Protein AF-A0A1J3ITL0-F1 (afdb_monomer_lite)

Structure (mmCIF, N/CA/C/O backbone):
data_AF-A0A1J3ITL0-F1
#
_entry.id   AF-A0A1J3ITL0-F1
#
loop_
_atom_site.group_PDB
_atom_site.id
_atom_site.type_symbol
_atom_site.label_atom_id
_atom_site.label_alt_id
_atom_site.label_comp_id
_atom_site.label_asym_id
_atom_site.label_entity_id
_atom_site.label_seq_id
_atom_site.pdbx_PDB_ins_code
_atom_site.Cartn_x
_atom_site.Cartn_y
_atom_site.Cartn_z
_atom_site.occupancy
_atom_site.B_iso_or_equiv
_atom_site.auth_seq_id
_atom_site.auth_comp_id
_atom_site.auth_asym_id
_atom_site.auth_atom_id
_atom_site.pdbx_PDB_model_num
ATOM 1 N N . MET A 1 1 ? 31.628 26.327 -55.541 1.00 53.44 1 MET A N 1
ATOM 2 C CA . MET A 1 1 ? 32.168 25.679 -54.324 1.00 53.44 1 MET A CA 1
ATOM 3 C C . MET A 1 1 ? 31.027 24.980 -53.583 1.00 53.44 1 MET A C 1
ATOM 5 O O . MET A 1 1 ? 30.639 25.431 -52.519 1.00 53.44 1 MET A O 1
ATOM 9 N N . ALA A 1 2 ? 30.442 23.935 -54.176 1.00 55.72 2 ALA A N 1
ATOM 10 C CA . ALA A 1 2 ? 29.274 23.227 -53.629 1.00 55.72 2 ALA A CA 1
ATOM 11 C C . ALA A 1 2 ? 29.274 21.731 -54.025 1.00 55.72 2 ALA A C 1
ATOM 13 O O . ALA A 1 2 ? 28.226 21.159 -54.280 1.00 55.72 2 ALA A O 1
ATOM 14 N N . GLU A 1 3 ? 30.455 21.111 -54.139 1.00 54.78 3 GLU A N 1
ATOM 15 C CA . GLU A 1 3 ? 30.600 19.726 -54.638 1.00 54.78 3 GLU A CA 1
ATOM 16 C C . GLU A 1 3 ? 31.268 18.762 -53.642 1.00 54.78 3 GLU A C 1
ATOM 18 O O . GLU A 1 3 ? 31.598 17.642 -54.012 1.00 54.78 3 GLU A O 1
ATOM 23 N N . ASN A 1 4 ? 31.471 19.149 -52.376 1.00 55.97 4 ASN A N 1
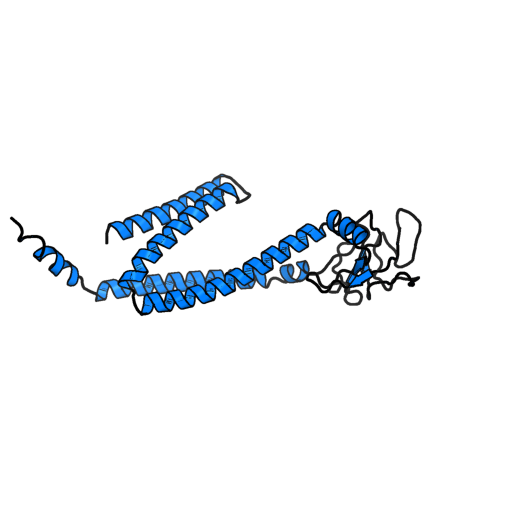ATOM 24 C CA . ASN A 1 4 ? 32.277 18.333 -51.452 1.00 55.97 4 ASN A CA 1
ATOM 25 C C . ASN A 1 4 ? 31.532 17.753 -50.237 1.00 55.97 4 ASN A C 1
ATOM 27 O O . ASN A 1 4 ? 32.160 17.101 -49.408 1.00 55.97 4 ASN A O 1
ATOM 31 N N . GLU A 1 5 ? 30.213 17.938 -50.125 1.00 56.34 5 GLU A N 1
ATOM 32 C CA . GLU A 1 5 ? 29.424 17.349 -49.024 1.00 56.34 5 GLU A CA 1
ATOM 33 C C . GLU A 1 5 ? 28.826 15.973 -49.385 1.00 56.34 5 GLU A C 1
ATOM 35 O O . GLU A 1 5 ? 28.766 15.082 -48.536 1.00 56.34 5 GLU A O 1
ATOM 40 N N . ASP A 1 6 ? 28.515 15.725 -50.663 1.00 57.31 6 ASP A N 1
ATOM 41 C CA . ASP A 1 6 ? 27.920 14.454 -51.119 1.00 57.31 6 ASP A CA 1
ATOM 42 C C . ASP A 1 6 ? 28.870 13.244 -51.025 1.00 57.31 6 ASP A C 1
ATOM 44 O O . ASP A 1 6 ? 28.431 12.092 -50.938 1.00 57.31 6 ASP A O 1
ATOM 48 N N . GLY A 1 7 ? 30.185 13.481 -51.012 1.00 54.06 7 GLY A N 1
ATOM 49 C CA . GLY A 1 7 ? 31.191 12.426 -50.866 1.00 54.06 7 GLY A CA 1
ATOM 50 C C . GLY A 1 7 ? 31.315 11.888 -49.437 1.00 54.06 7 GLY A C 1
ATOM 51 O O . GLY A 1 7 ? 31.653 10.717 -49.246 1.00 54.06 7 GLY A O 1
ATOM 52 N N . MET A 1 8 ? 31.012 12.710 -48.426 1.00 52.00 8 MET A N 1
ATOM 53 C CA . MET A 1 8 ? 31.165 12.322 -47.019 1.00 52.00 8 MET A CA 1
ATOM 54 C C . MET A 1 8 ? 29.979 11.481 -46.528 1.00 52.00 8 MET A C 1
ATOM 56 O O . MET A 1 8 ? 30.172 10.537 -45.763 1.00 52.00 8 MET A O 1
ATOM 60 N N . ILE A 1 9 ? 28.773 11.737 -47.049 1.00 57.81 9 ILE A N 1
ATOM 61 C CA . ILE A 1 9 ? 27.560 10.976 -46.705 1.00 57.81 9 ILE A CA 1
ATOM 62 C C . ILE A 1 9 ? 27.629 9.535 -47.247 1.00 57.81 9 ILE A C 1
ATOM 64 O O . ILE A 1 9 ? 27.187 8.602 -46.577 1.00 57.81 9 ILE A O 1
ATOM 68 N N . ARG A 1 10 ? 28.258 9.297 -48.410 1.00 54.28 10 ARG A N 1
ATOM 69 C CA . ARG A 1 10 ? 28.366 7.935 -48.981 1.00 54.28 10 ARG A CA 1
ATOM 70 C C . ARG A 1 10 ? 29.289 6.990 -48.209 1.00 54.28 10 ARG A C 1
ATOM 72 O O . ARG A 1 10 ? 29.080 5.784 -48.283 1.00 54.28 10 ARG A O 1
ATOM 79 N N . ASN A 1 11 ? 30.263 7.500 -47.453 1.00 50.56 11 ASN A N 1
ATOM 80 C CA . ASN A 1 11 ? 31.216 6.661 -46.709 1.00 50.56 11 ASN A CA 1
ATOM 81 C C . ASN A 1 11 ? 30.755 6.284 -45.290 1.00 50.56 11 ASN A C 1
ATOM 83 O O . ASN A 1 11 ? 31.328 5.380 -44.683 1.00 50.56 11 ASN A O 1
ATOM 87 N N . LEU A 1 12 ? 29.703 6.916 -44.756 1.00 55.03 12 LEU A N 1
ATOM 88 C CA . LEU A 1 12 ? 29.102 6.511 -43.476 1.00 55.03 12 LEU A CA 1
ATOM 89 C C . LEU A 1 12 ? 28.243 5.240 -43.593 1.00 55.03 12 LEU A C 1
ATOM 91 O O . LEU A 1 12 ? 28.049 4.543 -42.597 1.00 55.03 12 LEU A O 1
ATOM 95 N N . ASN A 1 13 ? 27.811 4.889 -44.808 1.00 54.56 13 ASN A N 1
ATOM 96 C CA . ASN A 1 13 ? 26.982 3.709 -45.083 1.00 54.56 13 ASN A CA 1
ATOM 97 C C . ASN A 1 13 ? 27.776 2.397 -45.215 1.00 54.56 13 ASN A C 1
ATOM 99 O O . ASN A 1 13 ? 27.176 1.337 -45.352 1.00 54.56 13 ASN A O 1
ATOM 103 N N . THR A 1 14 ? 29.112 2.436 -45.176 1.00 55.53 14 THR A N 1
ATOM 104 C CA . THR A 1 14 ? 29.972 1.242 -45.299 1.00 55.53 14 THR A CA 1
ATOM 105 C C . THR A 1 14 ? 30.717 0.904 -44.010 1.00 55.53 14 THR A C 1
ATOM 107 O O . THR A 1 14 ? 31.694 0.154 -44.028 1.00 55.53 14 THR A O 1
ATOM 110 N N . LEU A 1 15 ? 30.284 1.446 -42.868 1.00 57.12 15 LEU A N 1
ATOM 111 C CA . LEU A 1 15 ? 30.707 0.907 -41.577 1.00 57.12 15 LEU A CA 1
ATOM 112 C C . LEU A 1 15 ? 30.156 -0.524 -41.461 1.00 57.12 15 LEU A C 1
ATOM 114 O O . LEU A 1 15 ? 28.955 -0.712 -41.640 1.00 57.12 15 LEU A O 1
ATOM 118 N N . PRO A 1 16 ? 30.996 -1.538 -41.182 1.00 60.00 16 PRO A N 1
ATOM 119 C CA . PRO A 1 16 ? 30.583 -2.936 -41.236 1.00 60.00 16 PRO A CA 1
ATOM 120 C C . PRO A 1 16 ? 29.479 -3.203 -40.206 1.00 60.00 16 PRO A C 1
ATOM 122 O O . PRO A 1 16 ? 29.746 -3.256 -38.999 1.00 60.00 16 PRO A O 1
ATOM 125 N N . GLU A 1 17 ? 28.244 -3.370 -40.690 1.00 63.22 17 GLU A N 1
ATOM 126 C CA . GLU A 1 17 ? 27.035 -3.638 -39.894 1.00 63.22 17 GLU A CA 1
ATOM 127 C C . GLU A 1 17 ? 27.229 -4.820 -38.930 1.00 63.22 17 GLU A C 1
ATOM 129 O O . GLU A 1 17 ? 26.730 -4.813 -37.801 1.00 63.22 17 GLU A O 1
ATOM 134 N N . ASP A 1 18 ? 28.059 -5.787 -39.323 1.00 63.00 18 ASP A N 1
ATOM 135 C CA . ASP A 1 18 ? 28.368 -6.988 -38.549 1.00 63.00 18 ASP A CA 1
ATOM 136 C C . ASP A 1 18 ? 28.981 -6.703 -37.170 1.00 63.00 18 ASP A C 1
ATOM 138 O O . ASP A 1 18 ? 28.729 -7.444 -36.216 1.00 63.00 18 ASP A O 1
ATOM 142 N N . LYS A 1 19 ? 29.763 -5.623 -37.014 1.00 58.00 19 LYS A N 1
ATOM 143 C CA . LYS A 1 19 ? 30.365 -5.286 -35.709 1.00 58.00 19 LYS A CA 1
ATOM 144 C C . LYS A 1 19 ? 29.379 -4.605 -34.758 1.00 58.00 19 LYS A C 1
ATOM 146 O O . LYS A 1 19 ? 29.517 -4.782 -33.550 1.00 58.00 19 LYS A O 1
ATOM 151 N N . ARG A 1 20 ? 28.379 -3.874 -35.269 1.00 59.94 20 ARG A N 1
ATOM 152 C CA . ARG A 1 20 ? 27.346 -3.220 -34.438 1.00 59.94 20 ARG A CA 1
ATOM 153 C C . ARG A 1 20 ? 26.395 -4.248 -33.822 1.00 59.94 20 ARG A C 1
ATOM 155 O O . ARG A 1 20 ? 26.172 -4.240 -32.614 1.00 59.94 20 ARG A O 1
ATOM 162 N N . ARG A 1 21 ? 25.980 -5.237 -34.620 1.00 61.31 21 ARG A N 1
ATOM 163 C CA . ARG A 1 21 ? 25.023 -6.288 -34.230 1.00 61.31 21 ARG A CA 1
ATOM 164 C C . ARG A 1 21 ? 25.429 -7.084 -32.981 1.00 61.31 21 ARG A C 1
ATOM 166 O O . ARG A 1 21 ? 24.573 -7.552 -32.233 1.00 61.31 21 ARG A O 1
ATOM 173 N N . ARG A 1 22 ? 26.737 -7.252 -32.744 1.00 64.12 22 ARG A N 1
ATOM 174 C CA . ARG A 1 22 ? 27.265 -8.037 -31.616 1.00 64.12 22 ARG A CA 1
ATOM 175 C C . ARG A 1 22 ? 27.175 -7.292 -30.282 1.00 64.12 22 ARG A C 1
ATOM 177 O O . ARG A 1 22 ? 26.797 -7.898 -29.282 1.00 64.12 22 ARG A O 1
ATOM 184 N N . THR A 1 23 ? 27.489 -5.997 -30.273 1.00 67.75 23 THR A N 1
ATOM 185 C CA . THR A 1 23 ? 27.405 -5.154 -29.070 1.00 67.75 23 THR A CA 1
ATOM 186 C C . THR A 1 23 ? 25.952 -4.956 -28.654 1.00 67.75 23 THR A C 1
ATOM 188 O O . THR A 1 23 ? 25.634 -5.100 -27.476 1.00 67.75 23 THR A O 1
ATOM 191 N N . ASP A 1 24 ? 25.057 -4.749 -29.623 1.00 66.56 24 ASP A N 1
ATOM 192 C CA . ASP A 1 24 ? 23.624 -4.577 -29.368 1.00 66.56 24 ASP A CA 1
ATOM 193 C C . ASP A 1 24 ? 23.004 -5.824 -28.726 1.00 66.56 24 ASP A C 1
ATOM 195 O O . ASP A 1 24 ? 22.215 -5.715 -27.787 1.00 66.56 24 ASP A O 1
ATOM 199 N N . CYS A 1 25 ? 23.413 -7.020 -29.165 1.00 70.25 25 CYS A N 1
ATOM 200 C CA . CYS A 1 25 ? 22.950 -8.284 -28.593 1.00 70.25 25 CYS A CA 1
ATOM 201 C C . CYS A 1 25 ? 23.376 -8.435 -27.123 1.00 70.25 25 CYS A C 1
ATOM 203 O O . CYS A 1 25 ? 22.535 -8.695 -26.263 1.00 70.25 25 CYS A O 1
ATOM 205 N N . CYS A 1 26 ? 24.655 -8.194 -26.807 1.00 68.06 26 CYS A N 1
ATOM 206 C CA . CYS A 1 26 ? 25.148 -8.247 -25.428 1.00 68.06 26 CYS A CA 1
ATOM 207 C C . CYS A 1 26 ? 24.447 -7.217 -24.532 1.00 68.06 26 CYS A C 1
ATOM 209 O O . CYS A 1 26 ? 23.965 -7.575 -23.458 1.00 68.06 26 CYS A O 1
ATOM 211 N N . CYS A 1 27 ? 24.343 -5.959 -24.972 1.00 71.44 27 CYS A N 1
ATOM 212 C CA . CYS A 1 27 ? 23.663 -4.902 -24.219 1.00 71.44 27 CYS A CA 1
ATOM 213 C C . CYS A 1 27 ? 22.187 -5.233 -23.975 1.00 71.44 27 CYS A C 1
ATOM 215 O O . CYS A 1 27 ? 21.691 -5.043 -22.865 1.00 71.44 27 CYS A O 1
ATOM 217 N N . THR A 1 28 ? 21.501 -5.784 -24.979 1.00 72.94 28 THR A N 1
ATOM 218 C CA . THR A 1 28 ? 20.109 -6.229 -24.843 1.00 72.94 28 THR A CA 1
ATOM 219 C C . THR A 1 28 ? 19.996 -7.345 -23.811 1.00 72.94 28 THR A C 1
ATOM 221 O O . THR A 1 28 ? 19.176 -7.238 -22.907 1.00 72.94 28 THR A O 1
ATOM 224 N N . ILE A 1 29 ? 20.856 -8.367 -23.873 1.00 74.69 29 ILE A N 1
ATOM 225 C CA . ILE A 1 29 ? 20.853 -9.480 -22.910 1.00 74.69 29 ILE A CA 1
ATOM 226 C C . ILE A 1 29 ? 21.082 -8.977 -21.480 1.00 74.69 29 ILE A C 1
ATOM 228 O O . ILE A 1 29 ? 20.322 -9.345 -20.586 1.00 74.69 29 ILE A O 1
ATOM 232 N N . PHE A 1 30 ? 22.085 -8.122 -21.252 1.00 73.94 30 PHE A N 1
ATOM 233 C CA . PHE A 1 30 ? 22.357 -7.565 -19.922 1.00 73.94 30 PHE A CA 1
ATOM 234 C C . PHE A 1 30 ? 21.191 -6.723 -19.400 1.00 73.94 30 PHE A C 1
ATOM 236 O O . PHE A 1 30 ? 20.798 -6.878 -18.244 1.00 73.94 30 PHE A O 1
ATOM 243 N N . ASN A 1 31 ? 20.606 -5.873 -20.246 1.00 75.44 31 ASN A N 1
ATOM 244 C CA . ASN A 1 31 ? 19.459 -5.057 -19.864 1.00 75.44 31 ASN A CA 1
ATOM 245 C C . ASN A 1 31 ? 18.229 -5.923 -19.548 1.00 75.44 31 ASN A C 1
ATOM 247 O O . ASN A 1 31 ? 17.595 -5.747 -18.512 1.00 75.44 31 ASN A O 1
ATOM 251 N N . THR A 1 32 ? 17.920 -6.912 -20.391 1.00 72.94 32 THR A N 1
ATOM 252 C CA . THR A 1 32 ? 16.822 -7.855 -20.144 1.00 72.94 32 THR A CA 1
ATOM 253 C C . THR A 1 32 ? 17.046 -8.638 -18.854 1.00 72.94 32 THR A C 1
ATOM 255 O O . THR A 1 32 ? 16.126 -8.742 -18.048 1.00 72.94 32 THR A O 1
ATOM 258 N N . ALA A 1 33 ? 18.260 -9.137 -18.607 1.00 74.12 33 ALA A N 1
ATOM 259 C CA . ALA A 1 33 ? 18.590 -9.839 -17.370 1.00 74.12 33 ALA A CA 1
ATOM 260 C C . ALA A 1 33 ? 18.419 -8.940 -16.134 1.00 74.12 33 ALA A C 1
ATOM 262 O O . ALA A 1 33 ? 17.856 -9.381 -15.134 1.00 74.12 33 ALA A O 1
ATOM 263 N N . PHE A 1 34 ? 18.844 -7.676 -16.212 1.00 75.81 34 PHE A N 1
ATOM 264 C CA . PHE A 1 34 ? 18.666 -6.700 -15.137 1.00 75.81 34 PHE A CA 1
ATOM 265 C C . PHE A 1 34 ? 17.185 -6.420 -14.849 1.00 75.81 34 PHE A C 1
ATOM 267 O O . PHE A 1 34 ? 16.767 -6.459 -13.693 1.00 75.81 34 PHE A O 1
ATOM 274 N N . VAL A 1 35 ? 16.369 -6.211 -15.886 1.00 78.19 35 VAL A N 1
ATOM 275 C CA . VAL A 1 35 ? 14.919 -5.996 -15.740 1.00 78.19 35 VAL A CA 1
ATOM 276 C C . VAL A 1 35 ? 14.232 -7.226 -15.144 1.00 78.19 35 VAL A C 1
ATOM 278 O O . VAL A 1 35 ? 13.428 -7.086 -14.224 1.00 78.19 35 VAL A O 1
ATOM 281 N N . VAL A 1 36 ? 14.570 -8.433 -15.612 1.00 76.12 36 VAL A N 1
ATOM 282 C CA . VAL A 1 36 ? 14.035 -9.687 -15.056 1.00 76.12 36 VAL A CA 1
ATOM 283 C C . VAL A 1 36 ? 14.433 -9.842 -13.590 1.00 76.12 36 VAL A C 1
ATOM 285 O O . VAL A 1 36 ? 13.587 -10.184 -12.769 1.00 76.12 36 VAL A O 1
ATOM 288 N N . LEU A 1 37 ? 15.684 -9.544 -13.232 1.00 76.00 37 LEU A N 1
ATOM 289 C CA . LEU A 1 37 ? 16.145 -9.592 -11.845 1.00 76.00 37 LEU A CA 1
ATOM 290 C C . LEU A 1 37 ? 15.368 -8.612 -10.957 1.00 76.00 37 LEU A C 1
ATOM 292 O O . LEU A 1 37 ? 14.887 -9.011 -9.899 1.00 76.00 37 LEU A O 1
ATOM 296 N N . LEU A 1 38 ? 15.202 -7.356 -11.386 1.00 78.44 38 LEU A N 1
ATOM 297 C CA . LEU A 1 38 ? 14.405 -6.366 -10.652 1.00 78.44 38 LEU A CA 1
ATOM 298 C C . LEU A 1 38 ? 12.951 -6.812 -10.490 1.00 78.44 38 LEU A C 1
ATOM 300 O O . LEU A 1 38 ? 12.375 -6.644 -9.418 1.00 78.44 38 LEU A O 1
ATOM 304 N N . PHE A 1 39 ? 12.370 -7.415 -11.526 1.00 78.81 39 PHE A N 1
ATOM 305 C CA . PHE A 1 39 ? 11.020 -7.958 -11.465 1.00 78.81 39 PHE A CA 1
ATOM 306 C C . PHE A 1 39 ? 10.913 -9.122 -10.472 1.00 78.81 39 PHE A C 1
ATOM 308 O O . PHE A 1 39 ? 9.983 -9.156 -9.673 1.00 78.81 39 PHE A O 1
ATOM 315 N N . VAL A 1 40 ? 11.885 -10.039 -10.447 1.00 78.75 40 VAL A N 1
ATOM 316 C CA . VAL A 1 40 ? 11.935 -11.129 -9.457 1.00 78.75 40 VAL A CA 1
ATOM 317 C C . VAL A 1 40 ? 12.097 -10.582 -8.038 1.00 78.75 40 VAL A C 1
ATOM 319 O O . VAL A 1 40 ? 11.396 -11.039 -7.139 1.00 78.75 40 VAL A O 1
ATOM 322 N N . ILE A 1 41 ? 12.961 -9.583 -7.825 1.00 77.00 41 ILE A N 1
ATOM 323 C CA . ILE A 1 41 ? 13.114 -8.911 -6.523 1.00 77.00 41 ILE A CA 1
ATOM 324 C C . ILE A 1 41 ? 11.794 -8.261 -6.105 1.00 77.00 41 ILE A C 1
ATOM 326 O O . ILE A 1 41 ? 11.380 -8.409 -4.955 1.00 77.00 41 ILE A O 1
ATOM 330 N N . LEU A 1 42 ? 11.111 -7.581 -7.028 1.00 78.75 42 LEU A N 1
ATOM 331 C CA . LEU A 1 42 ? 9.806 -6.977 -6.782 1.00 78.75 42 LEU A CA 1
ATOM 332 C C . LEU A 1 42 ? 8.779 -8.042 -6.387 1.00 78.75 42 LEU A C 1
ATOM 334 O O . LEU A 1 42 ? 8.138 -7.896 -5.353 1.00 78.75 42 LEU A O 1
ATOM 338 N N . LEU A 1 43 ? 8.661 -9.132 -7.152 1.00 77.00 43 LEU A N 1
ATOM 339 C CA . LEU A 1 43 ? 7.757 -10.238 -6.832 1.00 77.00 43 LEU A CA 1
ATOM 340 C C . LEU A 1 43 ? 8.081 -10.860 -5.476 1.00 77.00 43 LEU A C 1
ATOM 342 O O . LEU A 1 43 ? 7.169 -11.100 -4.697 1.00 77.00 43 LEU A O 1
ATOM 346 N N . PHE A 1 44 ? 9.356 -11.092 -5.167 1.00 77.88 44 PHE A N 1
ATOM 347 C CA . PHE A 1 44 ? 9.764 -11.659 -3.884 1.00 77.88 44 PHE A CA 1
ATOM 348 C C . PHE A 1 44 ? 9.430 -10.718 -2.724 1.00 77.88 44 PHE A C 1
ATOM 350 O O . PHE A 1 44 ? 8.894 -11.158 -1.714 1.00 77.88 44 PHE A O 1
ATOM 357 N N . THR A 1 45 ? 9.682 -9.417 -2.891 1.00 74.62 45 THR A N 1
ATOM 358 C CA . THR A 1 45 ? 9.380 -8.392 -1.880 1.00 74.62 45 THR A CA 1
ATOM 359 C C . THR A 1 45 ? 7.872 -8.263 -1.660 1.00 74.62 45 THR A C 1
ATOM 361 O O . THR A 1 45 ? 7.416 -8.196 -0.518 1.00 74.62 45 THR A O 1
ATOM 364 N N . LEU A 1 46 ? 7.089 -8.286 -2.743 1.00 72.75 46 LEU A N 1
ATOM 365 C CA . LEU A 1 46 ? 5.627 -8.213 -2.697 1.00 72.75 46 LEU A CA 1
ATOM 366 C C . LEU A 1 46 ? 4.978 -9.505 -2.185 1.00 72.75 46 LEU A C 1
ATOM 368 O O . LEU A 1 46 ? 3.922 -9.440 -1.568 1.00 72.75 46 LEU A O 1
ATOM 372 N N . ASN A 1 47 ? 5.601 -10.661 -2.410 1.00 73.19 47 ASN A N 1
ATOM 373 C CA . ASN A 1 47 ? 5.115 -11.965 -1.956 1.00 73.19 47 ASN A CA 1
ATOM 374 C C . ASN A 1 47 ? 5.618 -12.338 -0.551 1.00 73.19 47 ASN A C 1
ATOM 376 O O . ASN A 1 47 ? 5.552 -13.497 -0.149 1.00 73.19 47 ASN A O 1
ATOM 380 N N . THR A 1 48 ? 6.160 -11.384 0.208 1.00 77.88 48 THR A N 1
ATOM 381 C CA . THR A 1 48 ? 6.448 -11.636 1.620 1.00 77.88 48 THR A CA 1
ATOM 382 C C . THR A 1 48 ? 5.137 -11.708 2.400 1.00 77.88 48 THR A C 1
ATOM 384 O O . THR A 1 48 ? 4.270 -10.846 2.247 1.00 77.88 48 THR A O 1
ATOM 387 N N . ASP A 1 49 ? 5.004 -12.701 3.289 1.00 76.81 49 ASP A N 1
ATOM 388 C CA . ASP A 1 49 ? 3.853 -12.844 4.199 1.00 76.81 49 ASP A CA 1
ATOM 389 C C . ASP A 1 49 ? 3.510 -11.532 4.914 1.00 76.81 49 ASP A C 1
ATOM 391 O O . ASP A 1 49 ? 2.347 -11.252 5.201 1.00 76.81 49 ASP A O 1
ATOM 395 N N . THR A 1 50 ? 4.521 -10.702 5.169 1.00 80.19 50 THR A N 1
ATOM 396 C CA . THR A 1 50 ? 4.397 -9.366 5.746 1.00 80.19 50 THR A CA 1
ATOM 397 C C . THR A 1 50 ? 3.381 -8.499 5.004 1.00 80.19 50 THR A C 1
ATOM 399 O O . THR A 1 50 ? 2.575 -7.842 5.659 1.00 80.19 50 THR A O 1
ATOM 402 N N . LEU A 1 51 ? 3.359 -8.520 3.665 1.00 77.06 51 LEU A N 1
ATOM 403 C CA . LEU A 1 51 ? 2.432 -7.695 2.887 1.00 77.06 51 LEU A CA 1
ATOM 404 C C . LEU A 1 51 ? 0.986 -8.168 3.060 1.00 77.06 51 LEU A C 1
ATOM 406 O O . LEU A 1 51 ? 0.092 -7.348 3.259 1.00 77.06 51 LEU A O 1
ATOM 410 N N . SER A 1 52 ? 0.768 -9.487 3.069 1.00 79.00 52 SER A N 1
ATOM 411 C CA . SER A 1 52 ? -0.558 -10.056 3.335 1.00 79.00 52 SER A CA 1
ATOM 412 C C . SER A 1 52 ? -1.033 -9.755 4.761 1.00 79.00 52 SER A C 1
ATOM 414 O O . SER A 1 52 ? -2.203 -9.481 4.982 1.00 79.00 52 SER A O 1
ATOM 416 N N . LYS A 1 53 ? -0.127 -9.717 5.745 1.00 86.38 53 LYS A N 1
ATOM 417 C CA . LYS A 1 53 ? -0.470 -9.392 7.138 1.00 86.38 53 LYS A CA 1
ATOM 418 C C . LYS A 1 53 ? -0.884 -7.932 7.318 1.00 86.38 53 LYS A C 1
ATOM 420 O O . LYS A 1 53 ? -1.721 -7.654 8.168 1.00 86.38 53 LYS A O 1
ATOM 425 N N . ILE A 1 54 ? -0.366 -7.010 6.500 1.00 84.19 54 ILE A N 1
ATOM 426 C CA . ILE A 1 54 ? -0.732 -5.582 6.549 1.00 84.19 54 ILE A CA 1
ATOM 427 C C . ILE A 1 54 ? -2.209 -5.355 6.180 1.00 84.19 54 ILE A C 1
ATOM 429 O O . ILE A 1 54 ? -2.811 -4.385 6.652 1.00 84.19 54 ILE A O 1
ATOM 433 N N . THR A 1 55 ? -2.813 -6.246 5.383 1.00 85.50 55 THR A N 1
ATOM 434 C CA . THR A 1 55 ? -4.224 -6.116 4.983 1.00 85.50 55 THR A CA 1
ATOM 435 C C . THR A 1 55 ? -5.199 -6.511 6.085 1.00 85.50 55 THR A C 1
ATOM 437 O O . THR A 1 55 ? -6.364 -6.128 6.018 1.00 85.50 55 THR A O 1
ATOM 440 N N . TYR A 1 56 ? -4.750 -7.243 7.108 1.00 91.06 56 TYR 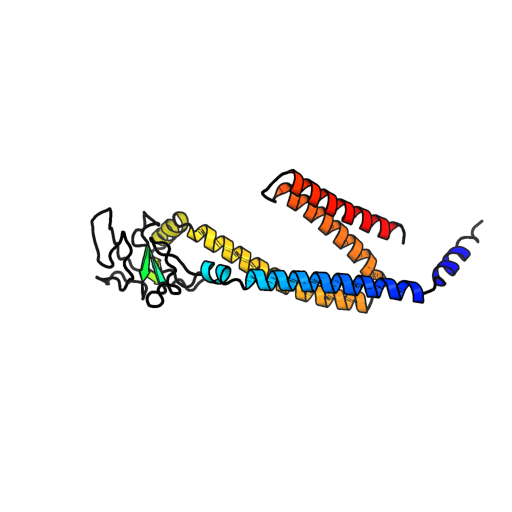A N 1
ATOM 441 C CA . TYR A 1 56 ? -5.605 -7.602 8.234 1.00 91.06 56 TYR A CA 1
ATOM 442 C C . TYR A 1 56 ? -5.647 -6.468 9.269 1.00 91.06 56 TYR A C 1
ATOM 444 O O . TYR A 1 56 ? -4.641 -5.795 9.528 1.00 91.06 56 TYR A O 1
ATOM 452 N N . PRO A 1 57 ? -6.818 -6.206 9.868 1.00 93.06 57 PRO A N 1
ATOM 453 C CA . PRO A 1 57 ? -6.911 -5.285 10.983 1.00 93.06 57 PRO A CA 1
ATOM 454 C C . PRO A 1 57 ? -6.420 -5.953 12.276 1.00 93.06 57 PRO A C 1
ATOM 456 O O . PRO A 1 57 ? -6.532 -7.167 12.451 1.00 93.06 57 PRO A O 1
ATOM 459 N N . ASN A 1 58 ? -5.902 -5.143 13.200 1.00 94.56 58 ASN A N 1
ATOM 460 C CA . ASN A 1 58 ? -5.350 -5.626 14.463 1.00 94.56 58 ASN A CA 1
ATOM 461 C C . ASN A 1 58 ? -6.264 -5.203 15.610 1.00 94.56 58 ASN A C 1
ATOM 463 O O . ASN A 1 58 ? -6.789 -4.088 15.582 1.00 94.56 58 ASN A O 1
ATOM 467 N N . ASP A 1 59 ? -6.413 -6.041 16.632 1.00 96.31 59 ASP A N 1
ATOM 468 C CA . ASP A 1 59 ? -7.127 -5.677 17.856 1.00 96.31 59 ASP A CA 1
ATOM 469 C C . ASP A 1 59 ? -6.298 -4.747 18.775 1.00 96.31 59 ASP A C 1
ATOM 471 O O . ASP A 1 59 ? -5.249 -4.213 18.385 1.00 96.31 59 ASP A O 1
ATOM 475 N N . GLY A 1 60 ? -6.799 -4.472 19.983 1.00 95.19 60 GLY A N 1
ATOM 476 C CA . GLY A 1 60 ? -6.102 -3.651 20.982 1.00 95.19 60 GLY A CA 1
ATOM 477 C C . GLY A 1 60 ? -4.813 -4.279 21.534 1.00 95.19 60 GLY A C 1
ATOM 478 O O . GLY A 1 60 ? -3.956 -3.553 22.025 1.00 95.19 60 GLY A O 1
ATOM 479 N N . ASP A 1 61 ? -4.642 -5.600 21.409 1.00 96.69 61 ASP A N 1
ATOM 480 C CA . ASP A 1 61 ? -3.423 -6.325 21.801 1.00 96.69 61 ASP A CA 1
ATOM 481 C C . ASP A 1 61 ? -2.446 -6.515 20.624 1.00 96.69 61 ASP A C 1
ATOM 483 O O . ASP A 1 61 ? -1.365 -7.080 20.799 1.00 96.69 61 ASP A O 1
ATOM 487 N N . GLY A 1 62 ? -2.810 -6.046 19.427 1.00 95.12 62 GLY A N 1
ATOM 488 C CA . GLY A 1 62 ? -2.003 -6.157 18.214 1.00 95.12 62 GLY A CA 1
ATOM 489 C C . GLY A 1 62 ? -2.197 -7.457 17.430 1.00 95.12 62 GLY A C 1
ATOM 490 O O . GLY A 1 62 ? -1.506 -7.636 16.428 1.00 95.12 62 GLY A O 1
ATOM 491 N N . ARG A 1 63 ? -3.137 -8.326 17.825 1.00 96.81 63 ARG A N 1
ATOM 492 C CA . ARG A 1 63 ? -3.422 -9.592 17.130 1.00 96.81 63 ARG A CA 1
ATOM 493 C C . ARG A 1 63 ? -4.197 -9.349 15.845 1.00 96.81 63 ARG A C 1
ATOM 495 O O . ARG A 1 63 ? -5.099 -8.512 15.823 1.00 96.81 63 ARG A O 1
ATOM 502 N N . LEU A 1 64 ? -3.893 -10.107 14.796 1.00 95.50 64 LEU A N 1
ATOM 503 C CA . LEU A 1 64 ? -4.528 -9.961 13.479 1.00 95.50 64 LEU A CA 1
ATOM 504 C C . LEU A 1 64 ? -5.890 -10.674 13.438 1.00 95.50 64 LEU A C 1
ATOM 506 O O . LEU A 1 64 ? -5.955 -11.908 13.508 1.00 95.50 64 LEU A O 1
ATOM 510 N N . CYS A 1 65 ? -6.980 -9.917 13.288 1.00 96.44 65 CYS A N 1
ATOM 511 C CA . CYS A 1 65 ? -8.329 -10.477 13.168 1.00 96.44 65 CYS A CA 1
ATOM 512 C C . CYS A 1 65 ? -8.448 -11.291 11.874 1.00 96.44 65 CYS A C 1
ATOM 514 O O . CYS A 1 65 ? -8.077 -10.810 10.810 1.00 96.44 65 CYS A O 1
ATOM 516 N N . GLY A 1 66 ? -8.934 -12.532 11.958 1.00 95.12 66 GLY A N 1
ATOM 517 C CA . GLY A 1 66 ? -9.090 -13.425 10.800 1.00 95.12 66 GLY A CA 1
ATOM 518 C C . GLY A 1 66 ? -7.825 -14.157 10.348 1.00 95.12 66 GLY A C 1
ATOM 519 O O . GLY A 1 66 ? -7.953 -15.145 9.633 1.00 95.12 66 GLY A O 1
ATOM 520 N N . TYR A 1 67 ? -6.638 -13.735 10.799 1.00 94.88 67 TYR A N 1
ATOM 521 C CA . TYR A 1 67 ? -5.374 -14.432 10.530 1.00 94.88 67 TYR A CA 1
ATOM 522 C C . TYR A 1 67 ? -4.856 -15.174 11.771 1.00 94.88 67 TYR A C 1
ATOM 524 O O . TYR A 1 67 ? -4.766 -16.394 11.768 1.00 94.88 67 TYR A O 1
ATOM 532 N N . GLU A 1 68 ? -4.566 -14.466 12.868 1.00 96.50 68 GLU A N 1
ATOM 533 C CA . GLU A 1 68 ? -4.192 -15.111 14.144 1.00 96.50 68 GLU A CA 1
ATOM 534 C C . GLU A 1 68 ? -5.428 -15.557 14.926 1.00 96.50 68 GLU A C 1
ATOM 536 O O . GLU A 1 68 ? -5.391 -16.501 15.716 1.00 96.50 68 GLU A O 1
ATOM 541 N N . VAL A 1 69 ? -6.537 -14.851 14.709 1.00 96.94 69 VAL A N 1
ATOM 542 C CA . VAL A 1 69 ? -7.810 -15.082 15.380 1.00 96.94 69 VAL A CA 1
ATOM 543 C C . VAL A 1 69 ? -8.870 -15.477 14.348 1.00 96.94 69 VAL A C 1
ATOM 545 O O . VAL A 1 69 ? -9.834 -14.752 14.111 1.00 96.94 69 VAL A O 1
ATOM 548 N N . GLU A 1 70 ? -8.691 -16.641 13.722 1.00 96.44 70 GLU A N 1
ATOM 549 C CA . GLU A 1 70 ? -9.485 -17.113 12.570 1.00 96.44 70 GLU A CA 1
ATOM 550 C C . GLU A 1 70 ? -11.010 -17.051 12.781 1.00 96.44 70 GLU A C 1
ATOM 552 O O . GLU A 1 70 ? -11.758 -16.680 11.880 1.00 96.44 70 GLU A O 1
ATOM 557 N N . LYS A 1 71 ? -11.496 -17.365 13.992 1.00 97.56 71 LYS A N 1
ATOM 558 C CA . LYS A 1 71 ? -12.938 -17.367 14.317 1.00 97.56 71 LYS A CA 1
ATOM 559 C C . LYS A 1 71 ? -13.578 -15.974 14.359 1.00 97.56 71 LYS A C 1
ATOM 561 O O . LYS A 1 71 ? -14.804 -15.869 14.382 1.00 97.56 71 LYS A O 1
ATOM 566 N N . TYR A 1 72 ? -12.770 -14.920 14.416 1.00 97.69 72 TYR A N 1
ATOM 567 C CA . TYR A 1 72 ? -13.216 -13.544 14.603 1.00 97.69 72 TYR A CA 1
ATOM 568 C C . TYR A 1 72 ? -12.552 -12.657 13.539 1.00 97.69 72 TYR A C 1
ATOM 570 O O . TYR A 1 72 ? -11.546 -12.005 13.820 1.00 97.69 72 TYR A O 1
ATOM 578 N N . PRO A 1 73 ? -13.058 -12.671 12.292 1.00 96.38 73 PRO A N 1
ATOM 579 C CA . PRO A 1 73 ? -12.374 -12.043 11.173 1.00 96.38 73 PRO A CA 1
ATOM 580 C C . PRO A 1 73 ? -12.520 -10.522 11.137 1.00 96.38 73 PRO A C 1
ATOM 582 O O . PRO A 1 73 ? -11.713 -9.866 10.494 1.00 96.38 73 PRO A O 1
ATOM 585 N N . TYR A 1 74 ? -13.510 -9.944 11.817 1.00 97.06 74 TYR A N 1
ATOM 586 C CA . TYR A 1 74 ? -13.833 -8.525 11.684 1.00 97.06 74 TYR A CA 1
ATOM 587 C C . TYR A 1 74 ? -13.304 -7.705 12.858 1.00 97.06 74 TYR A C 1
ATOM 589 O O . TYR A 1 74 ? -13.399 -8.137 13.997 1.00 97.06 74 TYR A O 1
ATOM 597 N N . LEU A 1 75 ? -12.800 -6.500 12.616 1.00 96.50 75 LEU A N 1
ATOM 598 C CA . LEU A 1 75 ? -12.434 -5.544 13.655 1.00 96.50 75 LEU A CA 1
ATOM 599 C C . LEU A 1 75 ? -13.625 -4.649 14.000 1.00 96.50 75 LEU A C 1
ATOM 601 O O . LEU A 1 75 ? -14.261 -4.075 13.117 1.00 96.50 75 LEU A O 1
ATOM 605 N N . TYR A 1 76 ? -13.880 -4.487 15.292 1.00 96.81 76 TYR A N 1
ATOM 606 C CA . TYR A 1 76 ? -14.910 -3.612 15.836 1.00 96.81 76 TYR A CA 1
ATOM 607 C C . TYR A 1 76 ? -14.310 -2.664 16.876 1.00 96.81 76 TYR A C 1
ATOM 609 O O . TYR A 1 76 ? -13.532 -3.090 17.732 1.00 96.81 76 TYR A O 1
ATOM 617 N N . PHE A 1 77 ? -14.681 -1.386 16.819 1.00 96.00 77 PHE A N 1
ATOM 618 C CA . PHE A 1 77 ? -14.258 -0.379 17.789 1.00 96.00 77 PHE A CA 1
ATOM 619 C C . PHE A 1 77 ? -15.290 -0.307 18.908 1.00 96.00 77 PHE A C 1
ATOM 621 O O . PHE A 1 77 ? -16.457 -0.025 18.667 1.00 96.00 77 PHE A O 1
ATOM 628 N N . THR A 1 78 ? -14.882 -0.582 20.144 1.00 95.25 78 THR A N 1
ATOM 629 C CA . THR A 1 78 ? -15.815 -0.586 21.281 1.00 95.25 78 THR A CA 1
ATOM 630 C C . THR A 1 78 ? -16.021 0.798 21.881 1.00 95.25 78 THR A C 1
ATOM 632 O O . THR A 1 78 ? -16.896 0.973 22.724 1.00 95.25 78 THR A O 1
ATOM 635 N N . SER A 1 79 ? -15.228 1.778 21.449 1.00 94.00 79 SER A N 1
ATOM 636 C CA . SER A 1 79 ? -15.372 3.186 21.783 1.00 94.00 79 SER A CA 1
ATOM 637 C C . SER A 1 79 ? -15.177 4.033 20.527 1.00 94.00 79 SER A C 1
ATOM 639 O O . SER A 1 79 ? -14.243 3.821 19.758 1.00 94.00 79 SER A O 1
ATOM 641 N N . LEU A 1 80 ? -16.063 5.010 20.326 1.00 91.50 80 LEU A N 1
ATOM 642 C CA . LEU A 1 80 ? -15.959 5.982 19.230 1.00 91.50 80 LEU A CA 1
ATOM 643 C C . LEU A 1 80 ? -14.979 7.119 19.555 1.00 91.50 80 LEU A C 1
ATOM 645 O O . LEU A 1 80 ? -14.574 7.884 18.679 1.00 91.50 80 LEU A O 1
ATOM 649 N N . THR A 1 81 ? -14.617 7.272 20.830 1.00 91.44 81 THR A N 1
ATOM 650 C CA . THR A 1 81 ? -13.683 8.303 21.288 1.00 91.44 81 THR A CA 1
ATOM 651 C C . THR A 1 81 ? -12.258 7.781 21.372 1.00 91.44 81 THR A C 1
ATOM 653 O O . THR A 1 81 ? -11.342 8.545 21.067 1.00 91.44 81 THR A O 1
ATOM 656 N N . ASP A 1 82 ? -12.085 6.508 21.734 1.00 92.81 82 ASP A N 1
ATOM 657 C CA . ASP A 1 82 ? -10.795 5.850 21.928 1.00 92.81 82 ASP A CA 1
ATOM 658 C C . ASP A 1 82 ? -10.599 4.696 20.933 1.00 92.81 82 ASP A C 1
ATOM 660 O O . ASP A 1 82 ? -11.123 3.594 21.100 1.00 92.81 82 ASP A O 1
ATOM 664 N N . THR A 1 83 ? -9.800 4.947 19.897 1.00 91.94 83 THR A N 1
ATOM 665 C CA . THR A 1 83 ? -9.544 4.000 18.802 1.00 91.94 83 THR A CA 1
ATOM 666 C C . THR A 1 83 ? -8.592 2.868 19.180 1.00 91.94 83 THR A C 1
ATOM 668 O O . THR A 1 83 ? -8.479 1.893 18.431 1.00 91.94 83 THR A O 1
ATOM 671 N N . SER A 1 84 ? -7.944 2.949 20.348 1.00 92.88 84 SER A N 1
ATOM 672 C CA . SER A 1 84 ? -7.165 1.839 20.902 1.00 92.88 84 SER A CA 1
ATOM 673 C C . SER A 1 84 ? -8.068 0.713 21.413 1.00 92.88 84 SER A C 1
ATOM 675 O O . SER A 1 84 ? -7.665 -0.454 21.443 1.00 92.88 84 SER A O 1
ATOM 677 N N . LYS A 1 85 ? -9.324 1.038 21.753 1.00 94.31 85 LYS A N 1
ATOM 678 C CA . LYS A 1 85 ? -10.312 0.079 22.238 1.00 94.31 85 LYS A CA 1
ATOM 679 C C . LYS A 1 85 ? -11.018 -0.612 21.083 1.00 94.31 85 LYS A C 1
ATOM 681 O O . LYS A 1 85 ? -12.068 -0.188 20.598 1.00 94.31 85 LYS A O 1
ATOM 686 N N . ARG A 1 86 ? -10.415 -1.704 20.631 1.00 95.69 86 ARG A N 1
ATOM 687 C CA . ARG A 1 86 ? -10.880 -2.465 19.472 1.00 95.69 86 ARG A CA 1
ATOM 688 C C . ARG A 1 86 ? -10.736 -3.966 19.695 1.00 95.69 86 ARG A C 1
ATOM 690 O O . ARG A 1 86 ? -9.789 -4.423 20.338 1.00 95.69 86 ARG A O 1
ATOM 697 N N . LEU A 1 87 ? -11.690 -4.721 19.166 1.00 97.31 87 LEU A N 1
ATOM 698 C CA . LEU A 1 87 ? -11.847 -6.160 19.367 1.00 97.31 87 LEU A CA 1
ATOM 699 C C . LEU A 1 87 ? -12.083 -6.859 18.032 1.00 97.31 87 LEU A C 1
ATOM 701 O O . LEU A 1 87 ? -12.762 -6.323 17.156 1.00 97.31 87 LEU A O 1
ATOM 705 N N . CYS A 1 88 ? -11.589 -8.089 17.908 1.00 98.06 88 CYS A N 1
ATOM 706 C CA . CYS A 1 88 ? -11.995 -8.963 16.816 1.00 98.06 88 CYS A CA 1
ATOM 707 C C . CYS A 1 88 ? -13.376 -9.566 17.122 1.00 98.06 88 CYS A C 1
ATOM 709 O O . CYS A 1 88 ? -13.576 -10.142 18.195 1.00 98.06 88 CYS A O 1
ATOM 711 N N . VAL A 1 89 ? -14.313 -9.479 16.180 1.00 98.00 89 VAL A N 1
ATOM 712 C CA . VAL A 1 89 ? -15.682 -10.000 16.254 1.00 98.00 89 VAL A CA 1
ATOM 713 C C . VAL A 1 89 ? -15.978 -10.951 15.095 1.00 98.00 89 VAL A C 1
ATOM 715 O O . VAL A 1 89 ? -15.383 -10.884 14.020 1.00 98.00 89 VAL A O 1
ATOM 718 N N . SER A 1 90 ? -16.911 -11.872 15.324 1.00 97.50 90 SER A N 1
ATOM 719 C CA . SER A 1 90 ? -17.318 -12.875 14.327 1.00 97.50 90 SER A CA 1
ATOM 720 C C . SER A 1 90 ? -18.308 -12.314 13.307 1.00 97.50 90 SER A C 1
ATOM 722 O O . SER A 1 90 ? -18.363 -12.774 12.171 1.00 97.50 90 SER A O 1
ATOM 724 N N . LYS A 1 91 ? -19.077 -11.299 13.710 1.00 97.25 91 LYS A N 1
ATOM 725 C CA . LYS A 1 91 ? -20.050 -10.567 12.898 1.00 97.25 91 LYS A CA 1
ATOM 726 C C . LYS A 1 91 ? -20.151 -9.134 13.421 1.00 97.25 91 LYS A C 1
ATOM 728 O O . LYS A 1 91 ? -20.015 -8.920 14.624 1.00 97.25 91 LYS A O 1
ATOM 733 N N . CYS A 1 92 ? -20.406 -8.177 12.531 1.00 97.62 92 CYS A N 1
ATOM 734 C CA . CYS A 1 92 ? -20.669 -6.798 12.931 1.00 97.62 92 CYS A CA 1
ATOM 735 C C . CYS A 1 92 ? -21.963 -6.703 13.757 1.00 97.62 92 CYS A C 1
ATOM 737 O O . CYS A 1 92 ? -22.994 -7.220 13.306 1.00 97.62 92 CYS A O 1
ATOM 739 N N . PRO A 1 93 ? -21.912 -6.100 14.958 1.00 97.12 93 PRO A N 1
ATOM 740 C CA . PRO A 1 93 ? -23.065 -6.010 15.839 1.00 97.12 93 PRO A CA 1
ATOM 741 C C . PRO A 1 93 ? -24.135 -5.057 15.311 1.00 97.12 93 PRO A C 1
ATOM 743 O O . PRO A 1 93 ? -23.850 -4.074 14.624 1.00 97.12 93 PRO A O 1
ATOM 746 N N . SER A 1 94 ? -25.373 -5.353 15.683 1.00 96.56 94 SER A N 1
ATOM 747 C CA . SER A 1 94 ? -26.533 -4.474 15.535 1.00 96.56 94 SER A CA 1
ATOM 748 C C . SER A 1 94 ? -26.861 -3.807 16.874 1.00 96.56 94 SER A C 1
ATOM 750 O O . SER A 1 94 ? -26.540 -4.340 17.934 1.00 96.56 94 SER A O 1
ATOM 752 N N . ALA A 1 95 ? -27.564 -2.670 16.860 1.00 91.56 95 ALA A N 1
ATOM 753 C CA . ALA A 1 95 ? -27.940 -1.964 18.097 1.00 91.56 95 ALA A CA 1
ATOM 754 C C . ALA A 1 95 ? -28.816 -2.790 19.065 1.00 91.56 95 ALA A C 1
ATOM 756 O O . ALA A 1 95 ? -28.908 -2.460 20.244 1.00 91.56 95 ALA A O 1
ATOM 757 N N . SER A 1 96 ? -29.465 -3.853 18.581 1.00 93.25 96 SER A N 1
ATOM 758 C CA . SER A 1 96 ? -30.256 -4.781 19.398 1.00 93.25 96 SER A CA 1
ATOM 759 C C . SER A 1 96 ? -29.421 -5.809 20.166 1.00 93.25 96 SER A C 1
ATOM 761 O O . SER A 1 96 ? -29.961 -6.500 21.031 1.00 93.25 96 SER A O 1
ATOM 763 N N . ASP A 1 97 ? -28.139 -5.964 19.834 1.00 91.38 97 ASP A N 1
ATOM 764 C CA . ASP A 1 97 ? -27.305 -7.021 20.396 1.00 91.38 97 ASP A CA 1
ATOM 765 C C . ASP A 1 97 ? -26.872 -6.675 21.826 1.00 91.3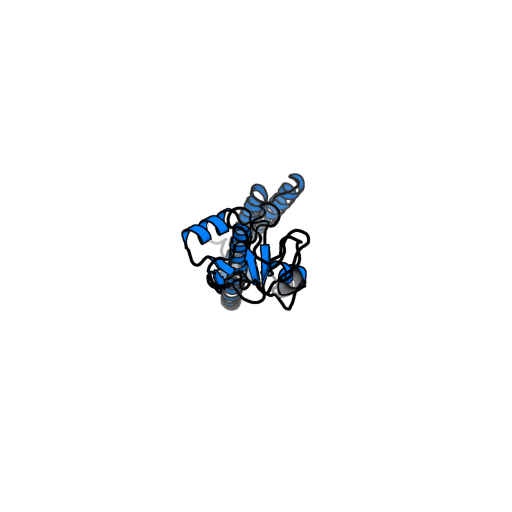8 97 ASP A C 1
ATOM 767 O O . ASP A 1 97 ? -26.404 -5.576 22.122 1.00 91.38 97 ASP A O 1
ATOM 771 N N . THR A 1 98 ? -27.010 -7.637 22.740 1.00 87.81 98 THR A N 1
ATOM 772 C CA . THR A 1 98 ? -26.633 -7.470 24.156 1.00 87.81 98 THR A CA 1
ATOM 773 C C . THR A 1 98 ? -25.244 -8.022 24.476 1.00 87.81 98 THR A C 1
ATOM 775 O O . THR A 1 98 ? -24.659 -7.671 25.502 1.00 87.81 98 THR A O 1
ATOM 778 N N . PHE A 1 99 ? -24.699 -8.875 23.605 1.00 91.25 99 PHE A N 1
ATOM 779 C CA . PHE A 1 99 ? -23.381 -9.486 23.748 1.00 91.25 99 PHE A CA 1
ATOM 780 C C . PHE A 1 99 ? -22.637 -9.502 22.412 1.00 91.25 99 PHE A C 1
ATOM 782 O O . PHE A 1 99 ? -23.229 -9.738 21.361 1.00 91.25 99 PHE A O 1
ATOM 789 N N . LEU A 1 100 ? -21.319 -9.293 22.465 1.00 94.00 100 LEU A N 1
ATOM 790 C CA . LEU A 1 100 ? -20.454 -9.398 21.294 1.00 94.00 100 LEU A CA 1
ATOM 791 C C . LEU A 1 100 ? -19.863 -10.804 21.222 1.00 94.00 100 LEU A C 1
ATOM 793 O O . LEU A 1 100 ? -19.238 -11.284 22.167 1.00 94.00 100 LEU A O 1
ATOM 797 N N . LEU A 1 101 ? -20.008 -11.461 20.075 1.00 96.31 101 LEU A N 1
ATOM 798 C CA . LEU A 1 101 ? -19.255 -12.676 19.771 1.00 96.31 101 LEU A CA 1
ATOM 799 C C . LEU A 1 101 ? -17.837 -12.274 19.351 1.00 96.31 101 LEU A C 1
ATOM 801 O O . LEU A 1 101 ? -17.587 -12.055 18.161 1.00 96.31 101 LEU A O 1
ATOM 805 N N . CYS A 1 102 ? -16.947 -12.139 20.338 1.00 96.94 102 CYS A N 1
ATOM 806 C CA . CYS A 1 102 ? -15.627 -11.527 20.192 1.00 96.94 102 CYS A CA 1
ATOM 807 C C . CYS A 1 102 ? -14.476 -12.364 20.780 1.00 96.94 102 CYS A C 1
ATOM 809 O O . CYS A 1 102 ? -14.698 -13.300 21.552 1.00 96.94 102 CYS A O 1
ATOM 811 N N . SER A 1 103 ? -13.238 -11.997 20.438 1.00 97.19 103 SER A N 1
ATOM 812 C CA . SER A 1 103 ? -12.025 -12.474 21.114 1.00 97.19 103 SER A CA 1
ATOM 813 C C . SER A 1 103 ? -11.584 -11.455 22.175 1.00 97.19 103 SER A C 1
ATOM 815 O O . SER A 1 103 ? -11.241 -10.333 21.800 1.00 97.19 103 SER A O 1
ATOM 817 N N . PRO A 1 104 ? -11.587 -11.792 23.480 1.00 95.75 104 PRO A N 1
ATOM 818 C CA . PRO A 1 104 ? -11.220 -10.844 24.532 1.00 95.75 104 PRO A CA 1
ATOM 819 C C . PRO A 1 104 ? -9.739 -10.456 24.442 1.00 95.75 104 PRO A C 1
ATOM 821 O O . PRO A 1 104 ? -8.909 -11.260 24.000 1.00 95.75 104 PRO A O 1
ATOM 824 N N . THR A 1 105 ? -9.413 -9.240 24.876 1.00 96.00 105 THR 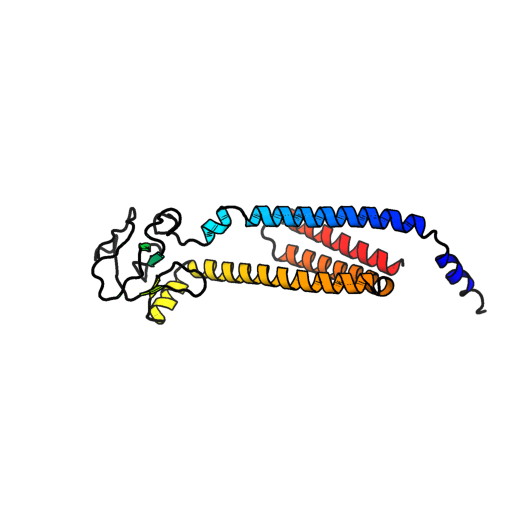A N 1
ATOM 825 C CA . THR A 1 105 ? -8.037 -8.726 24.988 1.00 96.00 105 THR A CA 1
ATOM 826 C C . THR A 1 105 ? -7.624 -8.625 26.456 1.00 96.00 105 THR A C 1
ATOM 828 O O . THR A 1 105 ? -8.423 -8.879 27.361 1.00 96.00 105 THR A O 1
ATOM 831 N N . LYS A 1 106 ? -6.376 -8.232 26.726 1.00 94.31 106 LYS A N 1
ATOM 832 C CA . LYS A 1 106 ? -5.889 -7.979 28.094 1.00 94.31 106 LYS A CA 1
ATOM 833 C C . LYS A 1 106 ? -6.699 -6.903 28.820 1.00 94.31 106 LYS A C 1
ATOM 835 O O . LYS A 1 106 ? -6.838 -6.970 30.038 1.00 94.31 106 LYS A O 1
ATOM 840 N N . SER A 1 107 ? -7.206 -5.913 28.085 1.00 92.50 107 SER A N 1
ATOM 841 C CA . SER A 1 107 ? -7.893 -4.739 28.631 1.00 92.50 107 SER A CA 1
ATOM 842 C C . SER A 1 107 ? -9.395 -4.701 28.352 1.00 92.50 107 SER A C 1
ATOM 844 O O . SER A 1 107 ? -10.077 -3.882 28.955 1.00 92.50 107 SER A O 1
ATOM 846 N N . LEU A 1 108 ? -9.951 -5.539 27.476 1.00 93.31 108 LEU A N 1
ATOM 847 C CA . LEU A 1 108 ? -11.368 -5.470 27.107 1.00 93.31 108 LEU A CA 1
ATOM 848 C C . LEU A 1 108 ? -12.032 -6.844 27.139 1.00 93.31 108 LEU A C 1
ATOM 850 O O . LEU A 1 108 ? -11.492 -7.849 26.674 1.00 93.31 108 LEU A O 1
ATOM 854 N N . SER A 1 109 ? -13.257 -6.862 27.662 1.00 92.19 109 SER A N 1
ATOM 855 C CA . SER A 1 109 ? -14.120 -8.044 27.672 1.00 92.19 109 SER A CA 1
ATOM 856 C C . SER A 1 109 ? -15.105 -8.020 26.497 1.00 92.19 109 SER A C 1
ATOM 858 O O . SER A 1 109 ? -15.372 -6.965 25.938 1.00 92.19 109 SER A O 1
ATOM 860 N N . CYS A 1 110 ? -15.713 -9.157 26.149 1.00 91.12 110 CYS A N 1
ATOM 861 C CA . CYS A 1 110 ? -16.774 -9.212 25.127 1.00 91.12 110 CYS A CA 1
ATOM 862 C C . CYS A 1 110 ? -18.174 -8.835 25.648 1.00 91.12 110 CYS A C 1
ATOM 864 O O . CYS A 1 110 ? -19.174 -9.006 24.947 1.00 91.12 110 CYS A O 1
ATOM 866 N N . LYS A 1 111 ? -18.271 -8.393 26.905 1.00 89.00 111 LYS A N 1
ATOM 867 C CA . LYS A 1 111 ? -19.528 -8.003 27.542 1.00 89.00 111 LYS A CA 1
ATOM 868 C C . LYS A 1 111 ? -19.578 -6.492 27.674 1.00 89.00 111 LYS A C 1
ATOM 870 O O . LYS A 1 111 ? -18.550 -5.862 27.917 1.00 89.00 111 LYS A O 1
ATOM 875 N N . LYS A 1 112 ? -20.788 -5.940 27.566 1.00 84.19 112 LYS A N 1
ATOM 876 C CA . LYS A 1 112 ? -21.034 -4.537 27.882 1.00 84.19 112 LYS A CA 1
ATOM 877 C C . LYS A 1 112 ? -20.517 -4.245 29.290 1.00 84.19 112 LYS A C 1
ATOM 879 O O . LYS A 1 112 ? -20.803 -4.988 30.231 1.00 84.19 112 LYS A O 1
ATOM 884 N N . ASN A 1 113 ? -19.733 -3.187 29.403 1.00 85.50 113 ASN A N 1
ATOM 885 C CA . ASN A 1 113 ? -19.166 -2.731 30.656 1.00 85.50 113 ASN A CA 1
ATOM 886 C C . ASN A 1 113 ? -19.127 -1.208 30.608 1.00 85.50 113 ASN A C 1
ATOM 888 O O . ASN A 1 113 ? -18.611 -0.645 29.645 1.00 85.50 113 ASN A O 1
ATOM 892 N N . ASP A 1 114 ? -19.693 -0.571 31.627 1.00 84.19 114 ASP A N 1
ATOM 893 C CA . ASP A 1 114 ? -19.782 0.887 31.718 1.00 84.19 114 ASP A CA 1
ATOM 894 C C . ASP A 1 114 ? -18.567 1.490 32.453 1.00 84.19 114 ASP A C 1
ATOM 896 O O . ASP A 1 114 ? -18.461 2.705 32.604 1.00 84.19 114 ASP A O 1
ATOM 900 N N . ASN A 1 115 ? -17.623 0.662 32.925 1.00 85.75 115 ASN A N 1
ATOM 901 C CA . ASN A 1 115 ? -16.369 1.143 33.498 1.00 85.75 115 ASN A CA 1
ATOM 902 C C . ASN A 1 115 ? -15.521 1.812 32.398 1.00 85.75 115 ASN A C 1
ATOM 904 O O . ASN A 1 115 ? -15.148 1.123 31.446 1.00 85.75 115 ASN A O 1
ATOM 908 N N . PRO A 1 116 ? -15.119 3.090 32.545 1.00 82.19 116 PRO A N 1
ATOM 909 C CA . PRO A 1 116 ? -14.335 3.812 31.541 1.00 82.19 116 PRO A CA 1
ATOM 910 C C . PRO A 1 116 ? -13.046 3.100 31.111 1.00 82.19 116 PRO A C 1
ATOM 912 O O . PRO A 1 116 ? -12.628 3.227 29.963 1.00 82.19 116 PRO A O 1
ATOM 915 N N . ALA A 1 117 ? -12.414 2.325 31.999 1.00 82.56 117 ALA A N 1
ATOM 916 C CA . ALA A 1 117 ? -11.195 1.577 31.680 1.00 82.56 117 ALA A CA 1
ATOM 917 C C . ALA A 1 117 ? -11.450 0.361 30.770 1.00 82.56 117 ALA A C 1
ATOM 919 O O . ALA A 1 117 ? -10.567 -0.050 30.022 1.00 82.56 117 ALA A O 1
ATOM 920 N N . HIS A 1 118 ? -12.660 -0.196 30.814 1.00 87.12 118 HIS A N 1
ATOM 921 C CA . HIS A 1 118 ? -13.049 -1.431 30.130 1.00 87.12 118 HIS A CA 1
ATOM 922 C C . HIS A 1 118 ? -14.299 -1.235 29.270 1.00 87.12 118 HIS A C 1
ATOM 924 O O . HIS A 1 118 ? -15.054 -2.180 29.057 1.00 87.12 118 HIS A O 1
ATOM 930 N N . GLU A 1 119 ? -14.539 0.002 28.840 1.00 88.69 119 GLU A N 1
ATOM 931 C CA . GLU A 1 119 ? -15.792 0.406 28.220 1.00 88.69 119 GLU A CA 1
ATOM 932 C C . GLU A 1 119 ? -16.045 -0.350 26.912 1.00 88.69 119 GLU A C 1
ATOM 934 O O . GLU A 1 119 ? -15.201 -0.370 26.006 1.00 88.69 119 GLU A O 1
ATOM 939 N N . VAL A 1 120 ? -17.233 -0.952 26.816 1.00 91.06 120 VAL A N 1
ATOM 940 C CA . VAL A 1 120 ? -17.685 -1.652 25.612 1.00 91.06 120 VAL A CA 1
ATOM 941 C C . VAL A 1 120 ? -19.049 -1.130 25.189 1.00 91.06 120 VAL A C 1
ATOM 943 O O . VAL A 1 120 ? -20.078 -1.551 25.720 1.00 91.06 120 VAL A O 1
ATOM 946 N N . ILE A 1 121 ? -19.048 -0.228 24.209 1.00 92.44 121 ILE A N 1
ATOM 947 C CA . ILE A 1 121 ? -20.253 0.306 23.577 1.00 92.44 121 ILE A CA 1
ATOM 948 C C . ILE A 1 121 ? -20.611 -0.583 22.383 1.00 92.44 121 ILE A C 1
ATOM 950 O O . ILE A 1 121 ? -19.788 -0.835 21.500 1.00 92.44 121 ILE A O 1
ATOM 954 N N . ILE A 1 122 ? -21.858 -1.050 22.353 1.00 94.25 122 ILE A N 1
ATOM 955 C CA . ILE A 1 122 ? -22.438 -1.764 21.213 1.00 94.25 122 ILE A CA 1
ATOM 956 C C . ILE A 1 122 ? -23.300 -0.764 20.441 1.00 94.25 122 ILE A C 1
ATOM 958 O O . ILE A 1 122 ? -24.251 -0.217 20.999 1.00 94.25 122 ILE A O 1
ATOM 962 N N . TYR A 1 123 ? -22.952 -0.505 19.184 1.00 95.00 123 TYR A N 1
ATOM 963 C CA . TYR A 1 123 ? -23.696 0.369 18.279 1.00 95.00 123 TYR A CA 1
ATOM 964 C C . TYR A 1 123 ? -24.022 -0.355 16.970 1.00 95.00 123 TYR A C 1
ATOM 966 O O . TYR A 1 123 ? -23.430 -1.385 16.646 1.00 95.00 123 TYR A O 1
ATOM 974 N N . ASP A 1 124 ? -24.992 0.175 16.220 1.00 96.81 124 ASP A N 1
ATOM 975 C CA . ASP A 1 124 ? -25.390 -0.408 14.940 1.00 96.81 124 ASP A CA 1
ATOM 976 C C . ASP A 1 124 ? -24.279 -0.225 13.904 1.00 96.81 124 ASP A C 1
ATOM 978 O O . ASP A 1 124 ? -23.892 0.899 13.565 1.00 96.81 124 ASP A O 1
ATOM 982 N N . SER A 1 125 ? -23.760 -1.343 13.409 1.00 97.00 125 SER A N 1
ATOM 983 C CA . SER A 1 125 ? -22.623 -1.362 12.504 1.00 97.00 125 SER A CA 1
ATOM 984 C C . SER A 1 125 ? -22.884 -2.244 11.290 1.00 97.00 125 SER A C 1
ATOM 986 O O . SER A 1 125 ? -23.733 -3.136 11.294 1.00 97.00 125 SER A O 1
ATOM 988 N N . TYR A 1 126 ? -22.152 -1.982 10.216 1.00 96.31 126 TYR A N 1
ATOM 989 C CA . TYR A 1 126 ? -22.178 -2.785 9.002 1.00 96.31 126 TYR A CA 1
ATOM 990 C C . TYR A 1 126 ? -20.756 -3.154 8.590 1.00 96.31 126 TYR A C 1
ATOM 992 O O . TYR A 1 126 ? -19.793 -2.463 8.924 1.00 96.31 126 TYR A O 1
ATOM 1000 N N . LEU A 1 127 ? -20.623 -4.270 7.873 1.00 95.38 127 LEU A N 1
ATOM 1001 C CA . LEU A 1 127 ? -19.343 -4.662 7.299 1.00 95.38 127 LEU A CA 1
ATOM 1002 C C . LEU A 1 127 ? -19.067 -3.783 6.083 1.00 95.38 127 LEU A C 1
ATOM 1004 O O . LEU A 1 127 ? -19.797 -3.859 5.092 1.00 95.38 127 LEU A O 1
ATOM 1008 N N . ASP A 1 128 ? -18.011 -2.979 6.150 1.00 89.56 128 ASP A N 1
ATOM 1009 C CA . ASP A 1 128 ? -17.580 -2.210 4.993 1.00 89.56 128 ASP A CA 1
ATOM 1010 C C . ASP A 1 128 ? -16.870 -3.133 3.995 1.00 89.56 128 ASP A C 1
ATOM 1012 O O . ASP A 1 128 ? -15.761 -3.619 4.226 1.00 89.56 128 ASP A O 1
ATOM 1016 N N . GLN A 1 129 ? -17.540 -3.409 2.877 1.00 83.56 129 GLN A N 1
ATOM 1017 C CA . GLN A 1 129 ? -16.996 -4.229 1.794 1.00 83.56 129 GLN A CA 1
ATOM 1018 C C . GLN A 1 129 ? -16.075 -3.430 0.861 1.00 83.56 129 GLN A C 1
ATOM 1020 O O . GLN A 1 129 ? -15.493 -4.002 -0.058 1.00 83.56 129 GLN A O 1
ATOM 1025 N N . SER A 1 130 ? -15.958 -2.112 1.045 1.00 67.69 130 SER A N 1
ATOM 1026 C CA . SER A 1 130 ? -15.522 -1.228 -0.032 1.00 67.69 130 SER A CA 1
ATOM 1027 C C . SER A 1 130 ? -14.012 -1.111 -0.244 1.00 67.69 130 SER A C 1
ATOM 1029 O O . SER A 1 130 ? -13.649 -0.573 -1.286 1.00 67.69 130 SER A O 1
ATOM 1031 N N . ARG A 1 131 ? -13.133 -1.630 0.638 1.00 60.56 131 ARG A N 1
ATOM 1032 C CA . ARG A 1 131 ? -11.676 -1.807 0.368 1.00 60.56 131 ARG A CA 1
ATOM 1033 C C . ARG A 1 131 ? -10.898 -2.525 1.472 1.00 60.56 131 ARG A C 1
ATOM 1035 O O . ARG A 1 131 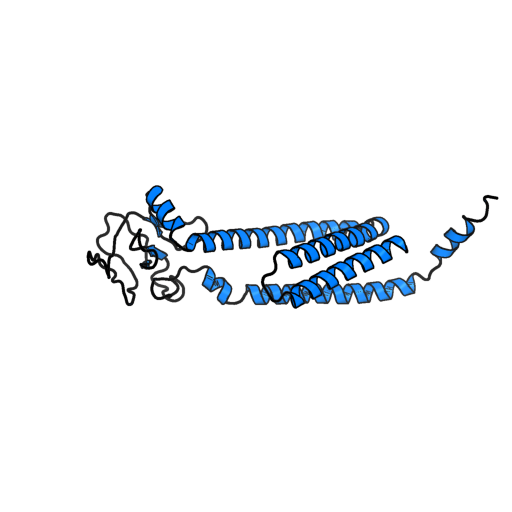? -10.086 -3.387 1.164 1.00 60.56 131 ARG A O 1
ATOM 1042 N N . ILE A 1 132 ? -11.129 -2.186 2.742 1.00 66.50 132 ILE A N 1
ATOM 1043 C CA . ILE A 1 132 ? -10.462 -2.825 3.897 1.00 66.50 132 ILE A CA 1
ATOM 1044 C C . ILE A 1 132 ? -11.399 -3.873 4.466 1.00 66.50 132 ILE A C 1
ATOM 1046 O O . ILE A 1 132 ? -11.723 -3.835 5.653 1.00 66.50 132 ILE A O 1
ATOM 1050 N N . GLY A 1 133 ? -11.899 -4.750 3.583 1.00 69.12 133 GLY A N 1
ATOM 1051 C CA . GLY A 1 133 ? -12.777 -5.843 3.975 1.00 69.12 133 GLY A CA 1
ATOM 1052 C C . GLY A 1 133 ? -12.234 -6.406 5.276 1.00 69.12 133 GLY A C 1
ATOM 1053 O O . GLY A 1 133 ? -11.030 -6.622 5.362 1.00 69.12 133 GLY A O 1
ATOM 1054 N N . LEU A 1 134 ? -13.101 -6.484 6.285 1.00 91.00 134 LEU A N 1
ATOM 1055 C CA . LEU A 1 134 ? -12.820 -6.848 7.673 1.00 91.00 134 LEU A CA 1
ATOM 1056 C C . LEU A 1 134 ? -12.973 -5.762 8.762 1.00 91.00 134 LEU A C 1
ATOM 1058 O O . LEU A 1 134 ? -12.637 -6.039 9.908 1.00 91.00 134 LEU A O 1
ATOM 1062 N N . ILE A 1 135 ? -13.533 -4.575 8.498 1.00 94.25 135 ILE A N 1
ATOM 1063 C CA . ILE A 1 135 ? -13.853 -3.594 9.564 1.00 94.25 135 ILE A CA 1
ATOM 1064 C C . ILE A 1 135 ? -15.364 -3.347 9.656 1.00 94.25 135 ILE A C 1
ATOM 1066 O O . ILE A 1 135 ? -16.041 -3.140 8.648 1.00 94.25 135 ILE A O 1
ATOM 1070 N N . CYS A 1 136 ? -15.891 -3.351 10.880 1.00 96.00 136 CYS A N 1
ATOM 1071 C CA . CYS A 1 136 ? -17.269 -2.984 11.181 1.00 96.00 136 CYS A CA 1
ATOM 1072 C C . CYS A 1 136 ? -17.378 -1.472 11.405 1.00 96.00 136 CYS A C 1
ATOM 1074 O O . CYS A 1 136 ? -16.866 -0.946 12.396 1.00 96.00 136 CYS A O 1
ATOM 1076 N N . MET A 1 137 ? -18.058 -0.782 10.493 1.00 95.19 137 MET A N 1
ATOM 1077 C CA . MET A 1 137 ? -18.236 0.670 10.532 1.00 95.19 137 MET A CA 1
ATOM 1078 C C . MET A 1 137 ? -19.597 1.046 11.130 1.00 95.19 137 MET A C 1
ATOM 1080 O O . MET A 1 137 ? -20.573 0.331 10.888 1.00 95.19 137 MET A O 1
ATOM 1084 N N . PRO A 1 138 ? -19.700 2.152 11.892 1.00 96.50 138 PRO A N 1
ATOM 1085 C CA . PRO A 1 138 ? -20.988 2.680 12.337 1.00 96.50 138 PRO A CA 1
ATOM 1086 C C . PRO A 1 138 ? -21.887 3.005 11.140 1.00 96.50 138 PRO A C 1
ATOM 1088 O O . PRO A 1 138 ? -21.401 3.517 10.131 1.00 96.50 138 PRO A O 1
ATOM 1091 N N . LYS A 1 139 ? -23.195 2.738 11.246 1.00 96.56 139 LYS A N 1
ATOM 1092 C CA . LYS A 1 139 ? -24.161 3.167 10.213 1.00 96.56 139 LYS A CA 1
ATOM 1093 C C . LYS A 1 139 ? -24.384 4.678 10.184 1.00 96.56 139 LYS A C 1
ATOM 1095 O O . LYS A 1 139 ? -24.764 5.200 9.144 1.00 96.56 139 LYS A O 1
ATOM 1100 N N . ASP A 1 140 ? -24.187 5.352 11.313 1.00 96.69 140 ASP A N 1
ATOM 1101 C CA . ASP A 1 140 ? -24.288 6.805 11.403 1.00 96.69 140 ASP A CA 1
ATOM 1102 C C . ASP A 1 140 ? -23.071 7.470 10.740 1.00 96.69 140 ASP A C 1
ATOM 1104 O O . ASP A 1 140 ? -21.925 7.185 11.100 1.00 96.69 140 ASP A O 1
ATOM 1108 N N . ASP A 1 141 ? -23.320 8.347 9.764 1.00 95.12 141 ASP A N 1
ATOM 1109 C CA . ASP A 1 141 ? -22.263 8.964 8.957 1.00 95.12 141 ASP A CA 1
ATOM 1110 C C . ASP A 1 141 ? -21.334 9.857 9.799 1.00 95.12 141 ASP A C 1
ATOM 1112 O O . ASP A 1 141 ? -20.121 9.838 9.587 1.00 95.12 141 ASP A O 1
ATOM 1116 N N . ALA A 1 142 ? -21.862 10.571 10.800 1.00 95.81 142 ALA A N 1
ATOM 1117 C CA . ALA A 1 142 ? -21.061 11.442 11.661 1.00 95.81 142 ALA A CA 1
ATOM 1118 C C . ALA A 1 142 ? -20.138 10.630 12.584 1.00 95.81 142 ALA A C 1
ATOM 1120 O O . ALA A 1 142 ? -18.965 10.969 12.757 1.00 95.81 142 ALA A O 1
ATOM 1121 N N . GLN A 1 143 ? -20.630 9.518 13.140 1.00 95.12 143 GLN A N 1
ATOM 1122 C CA . GLN A 1 143 ? -19.799 8.583 13.904 1.00 95.12 143 GLN A CA 1
ATOM 1123 C C . GLN A 1 143 ? -18.746 7.909 13.027 1.00 95.12 143 GLN A C 1
ATOM 1125 O O . GLN A 1 143 ? -17.610 7.728 13.470 1.00 95.12 143 GLN A O 1
ATOM 1130 N N . ARG A 1 144 ? -19.100 7.549 11.787 1.00 93.38 144 ARG A N 1
ATOM 1131 C CA . ARG A 1 144 ? -18.159 6.970 10.823 1.00 93.38 144 ARG A CA 1
ATOM 1132 C C . ARG A 1 144 ? -17.030 7.946 10.509 1.00 93.38 144 ARG A C 1
ATOM 1134 O O . ARG A 1 144 ? -15.872 7.550 10.569 1.00 93.38 144 ARG A O 1
ATOM 1141 N N . GLU A 1 145 ? -17.341 9.204 10.214 1.00 92.12 145 GLU A N 1
ATOM 1142 C CA . GLU A 1 145 ? -16.333 10.234 9.936 1.00 92.12 145 GLU A CA 1
ATOM 1143 C C . GLU A 1 145 ? -15.441 10.508 11.151 1.00 92.12 145 GLU A C 1
ATOM 1145 O O . GLU A 1 145 ? -14.217 10.488 11.021 1.00 92.12 145 GLU A O 1
ATOM 1150 N N . ALA A 1 146 ? -16.024 10.647 12.345 1.00 92.81 146 ALA A N 1
ATOM 1151 C CA . ALA A 1 146 ? -15.262 10.840 13.580 1.00 92.81 146 ALA A CA 1
ATOM 1152 C C . ALA A 1 146 ? -14.332 9.654 13.888 1.00 92.81 146 ALA A C 1
ATOM 1154 O O . ALA A 1 146 ? -13.198 9.840 14.341 1.00 92.81 146 ALA A O 1
ATOM 1155 N N . LEU A 1 147 ? -14.795 8.427 13.627 1.00 92.44 147 LEU A N 1
ATOM 1156 C CA . LEU A 1 147 ? -13.984 7.226 13.776 1.00 92.44 147 LEU A CA 1
ATOM 1157 C C . LEU A 1 147 ? -12.854 7.205 12.744 1.00 92.44 147 LEU A C 1
ATOM 1159 O O . LEU A 1 147 ? -11.716 6.931 13.112 1.00 92.44 147 LEU A O 1
ATOM 1163 N N . LEU A 1 148 ? -13.129 7.515 11.475 1.00 90.38 148 LEU A N 1
ATOM 1164 C CA . LEU A 1 148 ? -12.128 7.550 10.401 1.00 90.38 148 LEU A CA 1
ATOM 1165 C C . LEU A 1 148 ? -11.052 8.618 10.622 1.00 90.38 148 LEU A C 1
ATOM 1167 O O . LEU A 1 148 ? -9.895 8.378 10.289 1.00 90.38 148 LEU A O 1
ATOM 1171 N N . GLU A 1 149 ? -11.409 9.767 11.193 1.00 90.94 149 GLU A N 1
ATOM 1172 C CA . GLU A 1 149 ? -10.458 10.837 11.506 1.00 90.94 149 GLU A CA 1
ATOM 1173 C C . GLU A 1 149 ? -9.504 10.441 12.641 1.00 90.94 149 GLU A C 1
ATOM 1175 O O . GLU A 1 149 ? -8.300 10.679 12.557 1.00 90.94 149 GLU A O 1
ATOM 1180 N N . LYS A 1 150 ? -10.029 9.807 13.695 1.00 90.50 150 LYS A N 1
ATOM 1181 C CA . LYS A 1 150 ? -9.244 9.419 14.881 1.00 90.50 150 LYS A CA 1
ATOM 1182 C C . LYS A 1 150 ? -8.500 8.106 14.730 1.00 90.50 150 LYS A C 1
ATOM 1184 O O . LYS A 1 150 ? -7.564 7.824 15.478 1.00 90.50 150 LYS A O 1
ATOM 1189 N N . SER A 1 151 ? -8.981 7.239 13.854 1.00 84.12 151 SER A N 1
ATOM 1190 C CA . SER A 1 151 ? -8.376 5.938 13.656 1.00 84.12 151 SER A CA 1
ATOM 1191 C C . SER A 1 151 ? -7.261 6.076 12.627 1.00 84.12 151 SER A C 1
ATOM 1193 O O . SER A 1 151 ? -7.450 6.618 11.541 1.00 84.12 151 SER A O 1
ATOM 1195 N N . GLU A 1 152 ? -6.087 5.520 12.931 1.00 80.50 152 GLU A N 1
ATOM 1196 C CA . GLU A 1 152 ? -4.964 5.419 11.980 1.00 80.50 152 GLU A CA 1
ATOM 1197 C C . GLU A 1 152 ? -5.337 4.668 10.682 1.00 80.50 152 GLU A C 1
ATOM 1199 O O . GLU A 1 152 ? -4.545 4.560 9.747 1.00 80.50 152 GLU A O 1
ATOM 1204 N N . THR A 1 153 ? -6.569 4.165 10.593 1.00 76.56 153 THR A N 1
ATOM 1205 C CA . THR A 1 153 ? -7.201 3.633 9.393 1.00 76.56 153 THR A CA 1
ATOM 1206 C C . THR A 1 153 ? -7.084 4.581 8.207 1.00 76.56 153 THR A C 1
ATOM 1208 O O . THR A 1 153 ? -6.910 4.078 7.102 1.00 76.56 153 THR A O 1
ATOM 1211 N N . LYS A 1 154 ? -7.085 5.914 8.390 1.00 78.75 154 LYS A N 1
ATOM 1212 C CA . LYS A 1 154 ? -6.859 6.859 7.277 1.00 78.75 154 LYS A CA 1
ATOM 1213 C C . LYS A 1 154 ? -5.541 6.588 6.541 1.00 78.75 154 LYS A C 1
ATOM 1215 O O . LYS A 1 154 ? -5.543 6.484 5.320 1.00 78.75 154 LYS A O 1
ATOM 1220 N N . SER A 1 155 ? -4.452 6.372 7.280 1.00 79.25 155 SER A N 1
ATOM 1221 C CA . SER A 1 155 ? -3.147 6.026 6.699 1.00 79.25 155 SER A CA 1
ATOM 1222 C C . SER A 1 155 ? -3.200 4.688 5.950 1.00 79.25 155 SER A C 1
ATOM 1224 O O . SER A 1 155 ? -2.690 4.568 4.837 1.00 79.25 155 SER A O 1
ATOM 1226 N N . LYS A 1 156 ? -3.916 3.690 6.493 1.00 79.94 156 LYS A N 1
ATOM 1227 C CA . LYS A 1 156 ? -4.140 2.412 5.793 1.00 79.94 156 LYS A CA 1
ATOM 1228 C C . LYS A 1 156 ? -4.949 2.582 4.498 1.00 79.94 156 LYS A C 1
ATOM 1230 O O . LYS A 1 156 ? -4.616 1.955 3.494 1.00 79.94 156 LYS A O 1
ATOM 1235 N N . TYR A 1 157 ? -5.982 3.428 4.496 1.00 75.50 157 TYR A N 1
ATOM 1236 C CA . TYR A 1 157 ? -6.763 3.745 3.294 1.00 75.50 157 TYR A CA 1
ATOM 1237 C C . TYR A 1 157 ? -5.907 4.432 2.227 1.00 75.50 157 TYR A C 1
ATOM 1239 O O . TYR A 1 157 ? -5.965 4.051 1.056 1.00 75.50 157 TYR A O 1
ATOM 1247 N N . GLU A 1 158 ? -5.086 5.404 2.624 1.00 82.00 158 GLU A N 1
ATOM 1248 C CA . GLU A 1 158 ? -4.152 6.089 1.724 1.00 82.00 158 GLU A CA 1
ATOM 1249 C C . GLU A 1 158 ? -3.118 5.112 1.145 1.00 82.00 158 GLU A C 1
ATOM 1251 O O . GLU A 1 158 ? -2.873 5.121 -0.064 1.00 82.00 158 GLU A O 1
ATOM 1256 N N . PHE A 1 159 ? -2.589 4.198 1.965 1.00 82.31 159 PHE A N 1
ATOM 1257 C CA . PHE A 1 159 ? -1.668 3.152 1.518 1.00 82.31 159 PHE A CA 1
ATOM 1258 C C . PHE A 1 159 ? -2.294 2.218 0.475 1.00 82.31 159 PHE A C 1
ATOM 1260 O O . PHE A 1 159 ? -1.666 1.917 -0.538 1.00 82.31 159 PHE A O 1
ATOM 1267 N N . LEU A 1 160 ? -3.539 1.777 0.672 1.00 79.31 160 LEU A N 1
ATOM 1268 C CA . LEU A 1 160 ? -4.230 0.945 -0.319 1.00 79.31 160 LEU A CA 1
ATOM 1269 C C . LEU A 1 160 ? -4.507 1.707 -1.614 1.00 79.31 160 LEU A C 1
ATOM 1271 O O . LEU A 1 160 ? -4.352 1.150 -2.697 1.00 79.31 160 LEU A O 1
ATOM 1275 N N . GLY A 1 161 ? -4.855 2.993 -1.521 1.00 79.69 161 GLY A N 1
ATOM 1276 C CA . GLY A 1 161 ? -4.969 3.858 -2.696 1.00 79.69 161 GLY A CA 1
ATOM 1277 C C . GLY A 1 161 ? -3.656 3.940 -3.480 1.00 79.69 161 GLY A C 1
ATOM 1278 O O . GLY A 1 161 ? -3.658 3.846 -4.708 1.00 79.69 161 GLY A O 1
ATOM 1279 N N . PHE A 1 162 ? -2.530 4.044 -2.774 1.00 81.12 162 PHE A N 1
ATOM 1280 C CA . PHE A 1 162 ? -1.197 4.007 -3.370 1.00 81.12 162 PHE A CA 1
ATOM 1281 C C . PHE A 1 162 ? -0.876 2.643 -4.002 1.00 81.12 162 PHE A C 1
ATOM 1283 O O . PHE A 1 162 ? -0.379 2.586 -5.126 1.00 81.12 162 PHE A O 1
ATOM 1290 N N . TYR A 1 163 ? -1.219 1.543 -3.332 1.00 80.56 163 TYR A N 1
ATOM 1291 C CA . TYR A 1 163 ? -1.043 0.186 -3.852 1.00 80.56 163 TYR A CA 1
ATOM 1292 C C . TYR A 1 163 ? -1.843 -0.056 -5.143 1.00 80.56 163 TYR A C 1
ATOM 1294 O O . TYR A 1 163 ? -1.296 -0.548 -6.133 1.00 80.56 163 TYR A O 1
ATOM 1302 N N . ASP A 1 164 ? -3.112 0.359 -5.174 1.00 78.44 164 ASP A N 1
ATOM 1303 C CA . ASP A 1 164 ? -3.956 0.308 -6.372 1.00 78.44 164 ASP A CA 1
ATOM 1304 C C . ASP A 1 164 ? -3.357 1.141 -7.512 1.00 78.44 164 ASP A C 1
ATOM 1306 O O . ASP A 1 164 ? -3.367 0.723 -8.674 1.00 78.44 164 ASP A O 1
ATOM 1310 N N . ALA A 1 165 ? -2.826 2.327 -7.197 1.00 78.88 165 ALA A N 1
ATOM 1311 C CA . ALA A 1 165 ? -2.172 3.188 -8.175 1.00 78.88 165 ALA A CA 1
ATOM 1312 C C . ALA A 1 165 ? -0.912 2.531 -8.759 1.00 78.88 165 ALA A C 1
ATOM 1314 O O . ALA A 1 165 ? -0.725 2.571 -9.979 1.00 78.88 165 ALA A O 1
ATOM 1315 N N . ILE A 1 166 ? -0.101 1.860 -7.931 1.00 82.06 166 ILE A N 1
ATOM 1316 C CA . ILE A 1 166 ? 1.054 1.076 -8.394 1.00 82.06 166 ILE A CA 1
ATOM 1317 C C . ILE A 1 166 ? 0.591 0.003 -9.377 1.00 82.06 166 ILE A C 1
ATOM 1319 O O . ILE A 1 166 ? 1.076 -0.033 -10.508 1.00 82.06 166 ILE A O 1
ATOM 1323 N N . TRP A 1 167 ? -0.383 -0.829 -9.011 1.00 80.94 167 TRP A N 1
ATOM 1324 C CA . TRP A 1 167 ? -0.860 -1.889 -9.902 1.00 80.94 167 TRP A CA 1
ATOM 1325 C C . TRP A 1 167 ? -1.414 -1.361 -11.221 1.00 80.94 167 TRP A C 1
ATOM 1327 O O . TRP A 1 167 ? -1.094 -1.893 -12.286 1.00 80.94 167 TRP A O 1
ATOM 1337 N N . ARG A 1 168 ? -2.199 -0.281 -11.181 1.00 79.50 168 ARG A N 1
ATOM 1338 C CA . ARG A 1 168 ? -2.692 0.377 -12.400 1.00 79.50 168 ARG A CA 1
ATOM 1339 C C . ARG A 1 168 ? -1.542 0.881 -13.265 1.00 79.50 168 ARG A C 1
ATOM 1341 O O . ARG A 1 168 ? -1.572 0.680 -14.476 1.00 79.50 168 ARG A O 1
ATOM 1348 N N . SER A 1 169 ? -0.516 1.486 -12.666 1.00 80.38 169 SER A N 1
ATOM 1349 C CA . SER A 1 169 ? 0.657 1.965 -13.404 1.00 80.38 169 SER A CA 1
ATOM 1350 C C . SER A 1 169 ? 1.461 0.829 -14.043 1.00 80.38 169 SER A C 1
ATOM 1352 O O . SER A 1 169 ? 1.914 0.982 -15.175 1.00 80.38 169 SER A O 1
ATOM 1354 N N . VAL A 1 170 ? 1.563 -0.334 -13.388 1.00 83.25 170 VAL A N 1
ATOM 1355 C CA . VAL A 1 170 ? 2.189 -1.537 -13.961 1.00 83.25 170 VAL A CA 1
ATOM 1356 C C . VAL A 1 170 ? 1.427 -1.999 -15.201 1.00 83.25 170 VAL A C 1
ATOM 1358 O O . VAL A 1 170 ? 2.037 -2.193 -16.250 1.00 83.25 170 VAL A O 1
ATOM 1361 N N . TRP A 1 171 ? 0.099 -2.112 -15.128 1.00 84.12 171 TRP A N 1
ATOM 1362 C CA . TRP A 1 171 ? -0.718 -2.515 -16.280 1.00 84.12 171 TRP A CA 1
ATOM 1363 C C . TRP A 1 171 ? -0.614 -1.540 -17.449 1.00 84.12 171 TRP A C 1
ATOM 1365 O O . TRP A 1 171 ? -0.429 -1.956 -18.593 1.00 84.12 171 TRP A O 1
ATOM 1375 N N . ILE A 1 172 ? -0.683 -0.241 -17.159 1.00 83.62 172 ILE A N 1
ATOM 1376 C CA . ILE A 1 172 ? -0.503 0.809 -18.163 1.00 83.62 172 ILE A CA 1
ATOM 1377 C C . ILE A 1 172 ? 0.890 0.689 -18.797 1.00 83.62 172 ILE A C 1
ATOM 1379 O O . ILE A 1 172 ? 1.005 0.681 -20.021 1.00 83.62 172 ILE A O 1
ATOM 1383 N N . SER A 1 173 ? 1.936 0.519 -17.987 1.00 84.44 173 SER A N 1
ATOM 1384 C CA . SER A 1 173 ? 3.315 0.350 -18.455 1.00 84.44 173 SER A CA 1
ATOM 1385 C C . SER A 1 173 ? 3.477 -0.865 -19.371 1.00 84.44 173 SER A C 1
ATOM 1387 O O . SER A 1 173 ? 4.094 -0.745 -20.425 1.00 84.44 173 SER A O 1
ATOM 1389 N N . ILE A 1 174 ? 2.861 -2.008 -19.045 1.00 83.81 174 ILE A N 1
ATOM 1390 C CA . ILE A 1 174 ? 2.884 -3.209 -19.900 1.00 83.81 174 ILE A CA 1
ATOM 1391 C C . ILE A 1 174 ? 2.285 -2.909 -21.279 1.00 83.81 174 ILE A C 1
ATOM 1393 O O . ILE A 1 174 ? 2.872 -3.267 -22.299 1.00 83.81 174 ILE A O 1
ATOM 1397 N N . ILE A 1 175 ? 1.146 -2.215 -21.327 1.00 88.25 175 ILE A N 1
ATOM 1398 C CA . ILE A 1 175 ? 0.497 -1.839 -22.590 1.00 88.25 175 ILE A CA 1
ATOM 1399 C C . ILE A 1 175 ? 1.414 -0.919 -23.406 1.00 88.25 175 ILE A C 1
ATOM 1401 O O . ILE A 1 175 ? 1.672 -1.189 -24.581 1.00 88.25 175 ILE A O 1
ATOM 1405 N N . PHE A 1 176 ? 1.958 0.133 -22.787 1.00 85.69 176 PHE A N 1
ATOM 1406 C CA . PHE A 1 176 ? 2.898 1.043 -23.449 1.00 85.69 176 PHE A CA 1
ATOM 1407 C C . PHE A 1 176 ? 4.171 0.334 -23.916 1.00 85.69 176 PHE A C 1
ATOM 1409 O O . PHE A 1 176 ? 4.654 0.629 -25.006 1.00 85.69 176 PHE A O 1
ATOM 1416 N N . ALA A 1 177 ? 4.690 -0.625 -23.148 1.00 83.19 177 ALA A N 1
ATOM 1417 C CA . ALA A 1 177 ? 5.861 -1.411 -23.518 1.00 83.19 177 ALA A CA 1
ATOM 1418 C C . ALA A 1 177 ? 5.609 -2.256 -24.774 1.00 83.19 177 ALA A C 1
ATOM 1420 O O . ALA A 1 177 ? 6.475 -2.322 -25.644 1.00 83.19 177 ALA A O 1
ATOM 1421 N N . ILE A 1 178 ? 4.417 -2.848 -24.913 1.00 84.00 178 ILE A N 1
ATOM 1422 C CA . ILE A 1 178 ? 4.027 -3.591 -26.121 1.00 84.00 178 ILE A CA 1
ATOM 1423 C C . ILE A 1 178 ? 3.952 -2.651 -27.330 1.00 84.00 178 ILE A C 1
ATOM 1425 O O . ILE A 1 178 ? 4.547 -2.941 -28.367 1.00 84.00 178 ILE A O 1
ATOM 1429 N N . PHE A 1 179 ? 3.275 -1.504 -27.202 1.00 88.06 179 PHE A N 1
ATOM 1430 C CA . PHE A 1 179 ? 3.212 -0.511 -28.283 1.00 88.06 179 PHE A CA 1
ATOM 1431 C C . PHE A 1 179 ? 4.597 -0.010 -28.685 1.00 88.06 179 PHE A C 1
ATOM 1433 O O . PHE A 1 179 ? 4.910 0.094 -29.870 1.00 88.06 179 PHE A O 1
ATOM 1440 N N . TYR A 1 180 ? 5.437 0.264 -27.693 1.00 85.75 180 TYR A N 1
ATOM 1441 C CA . TYR A 1 180 ? 6.800 0.709 -27.906 1.00 85.75 180 TYR A CA 1
ATOM 1442 C C . TYR A 1 180 ? 7.644 -0.349 -28.625 1.00 85.75 180 TYR A C 1
ATOM 1444 O O . TYR A 1 180 ? 8.331 -0.030 -29.594 1.00 85.75 180 TYR A O 1
ATOM 1452 N N . TYR A 1 181 ? 7.546 -1.613 -28.208 1.00 85.44 181 TYR A N 1
ATOM 1453 C CA . TYR A 1 181 ? 8.213 -2.727 -28.875 1.00 85.44 181 TYR A CA 1
ATOM 1454 C C . TYR A 1 181 ? 7.828 -2.814 -30.357 1.00 85.44 181 TYR A C 1
ATOM 1456 O O . TYR A 1 181 ? 8.707 -2.912 -31.212 1.00 85.44 181 TYR A O 1
ATOM 1464 N N . LEU A 1 182 ? 6.532 -2.709 -30.675 1.00 87.25 182 LEU A N 1
ATOM 1465 C CA . LEU A 1 182 ? 6.056 -2.704 -32.061 1.00 87.25 182 LEU A CA 1
ATOM 1466 C C . LEU A 1 182 ? 6.628 -1.517 -32.847 1.00 87.25 182 LEU A C 1
ATOM 1468 O O . LEU A 1 182 ? 7.081 -1.688 -33.976 1.00 87.25 182 LEU A O 1
ATOM 1472 N N . LEU A 1 183 ? 6.667 -0.325 -32.248 1.00 86.75 183 LEU A N 1
ATOM 1473 C CA . LEU A 1 183 ? 7.215 0.872 -32.888 1.00 86.75 183 LEU A CA 1
ATOM 1474 C C . LEU A 1 183 ? 8.709 0.710 -33.208 1.00 86.75 183 LEU A C 1
ATOM 1476 O O . LEU A 1 183 ? 9.123 1.001 -34.328 1.00 86.75 183 LEU A O 1
ATOM 1480 N N . VAL A 1 184 ? 9.512 0.201 -32.268 1.00 82.19 184 VAL A N 1
ATOM 1481 C CA . VAL A 1 184 ? 10.944 -0.077 -32.496 1.00 82.19 184 VAL A CA 1
ATOM 1482 C C . VAL A 1 184 ? 11.134 -1.143 -33.568 1.00 82.19 184 VAL A C 1
ATOM 1484 O O . VAL A 1 184 ? 12.028 -1.015 -34.401 1.00 82.19 184 VAL A O 1
ATOM 1487 N N . TYR A 1 185 ? 10.292 -2.178 -33.564 1.00 83.19 185 TYR A N 1
ATOM 1488 C CA . TYR A 1 185 ? 10.358 -3.258 -34.541 1.00 83.19 185 TYR A CA 1
ATOM 1489 C C . TYR A 1 185 ? 10.105 -2.760 -35.971 1.00 83.19 185 TYR A C 1
ATOM 1491 O O . TYR A 1 185 ? 10.845 -3.120 -36.884 1.00 83.19 185 TYR A O 1
ATOM 1499 N N . PHE A 1 186 ? 9.096 -1.905 -36.173 1.00 89.44 186 PHE A N 1
ATOM 1500 C CA . PHE A 1 186 ? 8.738 -1.404 -37.505 1.00 89.44 186 PHE A CA 1
ATOM 1501 C C . PHE A 1 186 ? 9.528 -0.162 -37.944 1.00 89.44 186 PHE A C 1
ATOM 1503 O O . PHE A 1 186 ? 9.719 0.036 -39.143 1.00 89.44 186 PHE A O 1
ATOM 1510 N N . GLN A 1 187 ? 9.970 0.692 -37.016 1.00 91.62 187 GLN A N 1
ATOM 1511 C CA . GLN A 1 187 ? 10.607 1.983 -37.321 1.00 91.62 187 GLN A CA 1
ATOM 1512 C C . GLN A 1 187 ? 11.805 2.290 -36.402 1.00 91.62 187 GLN A C 1
ATOM 1514 O O . GLN A 1 187 ? 11.818 3.313 -35.709 1.00 91.62 187 GLN A O 1
ATOM 1519 N N . PRO A 1 188 ? 12.863 1.459 -36.410 1.00 82.88 188 PRO A N 1
ATOM 1520 C CA . PRO A 1 188 ? 13.972 1.585 -35.462 1.00 82.88 188 PRO A CA 1
ATOM 1521 C C . PRO A 1 188 ? 14.718 2.922 -35.583 1.00 82.88 188 PRO A C 1
ATOM 1523 O O . PRO A 1 188 ? 15.086 3.515 -34.572 1.00 82.88 188 PRO A O 1
ATOM 1526 N N . TYR A 1 189 ? 14.889 3.435 -36.807 1.00 83.81 189 TYR A N 1
ATOM 1527 C CA . TYR A 1 189 ? 15.635 4.673 -37.062 1.00 83.81 189 TYR A CA 1
ATOM 1528 C C . TYR A 1 189 ? 14.980 5.908 -36.428 1.00 83.81 189 TYR A C 1
ATOM 1530 O O . TYR A 1 189 ? 15.665 6.822 -35.979 1.00 83.81 189 TYR A O 1
ATOM 1538 N N . ILE A 1 190 ? 13.646 5.923 -36.364 1.00 85.06 190 ILE A N 1
ATOM 1539 C CA . ILE A 1 190 ? 12.892 7.004 -35.727 1.00 85.06 190 ILE A CA 1
ATOM 1540 C C . ILE A 1 190 ? 12.812 6.747 -34.220 1.00 85.06 190 ILE A C 1
ATOM 1542 O O . ILE A 1 190 ? 13.011 7.661 -33.431 1.00 85.06 190 ILE A O 1
ATOM 1546 N N . ALA A 1 191 ? 12.559 5.506 -33.803 1.00 82.25 191 ALA A N 1
ATOM 1547 C CA . ALA A 1 191 ? 12.305 5.163 -32.407 1.00 82.25 191 ALA A CA 1
ATOM 1548 C C . ALA A 1 191 ? 13.498 5.422 -31.474 1.00 82.25 191 ALA A C 1
ATOM 1550 O O . ALA A 1 191 ? 13.328 5.961 -30.382 1.00 82.25 191 ALA A O 1
ATOM 1551 N N . VAL A 1 192 ? 14.700 5.015 -31.894 1.00 80.06 192 VAL A N 1
ATOM 1552 C CA . VAL A 1 192 ? 15.883 4.947 -31.021 1.00 80.06 192 VAL A CA 1
ATOM 1553 C C . VAL A 1 192 ? 16.333 6.326 -30.505 1.00 80.06 192 VAL A C 1
ATOM 1555 O O . VAL A 1 192 ? 16.526 6.459 -29.297 1.00 80.06 192 VAL A O 1
ATOM 1558 N N . PRO A 1 193 ? 16.454 7.385 -31.329 1.00 82.56 193 PRO A N 1
ATOM 1559 C CA . PRO A 1 193 ? 16.827 8.708 -30.819 1.00 82.56 193 PRO A CA 1
ATOM 1560 C C . PRO A 1 193 ? 15.815 9.264 -29.810 1.00 82.56 193 PRO A C 1
ATOM 1562 O O . PRO A 1 193 ? 16.199 9.808 -28.772 1.00 82.56 193 PRO A O 1
ATOM 1565 N N . TRP A 1 194 ? 14.516 9.082 -30.077 1.00 83.38 194 TRP A N 1
ATOM 1566 C CA . TRP A 1 194 ? 13.450 9.547 -29.187 1.00 83.38 194 TRP A CA 1
ATOM 1567 C C . TRP A 1 194 ? 13.473 8.841 -27.837 1.00 83.38 194 TRP A C 1
ATOM 1569 O O . TRP A 1 194 ? 13.168 9.458 -26.820 1.00 83.38 194 TRP A O 1
ATOM 1579 N N . THR A 1 195 ? 13.860 7.573 -27.789 1.00 81.25 195 THR A N 1
ATOM 1580 C CA . THR A 1 195 ? 13.855 6.817 -26.532 1.00 81.25 195 THR A CA 1
ATOM 1581 C C . THR A 1 195 ? 15.056 7.113 -25.672 1.00 81.25 195 THR A C 1
ATOM 1583 O O . THR A 1 195 ? 14.906 7.222 -24.456 1.00 81.25 195 THR A O 1
ATOM 1586 N N . ILE A 1 196 ? 16.210 7.354 -26.292 1.00 80.25 196 ILE A N 1
ATOM 1587 C CA . ILE A 1 196 ? 17.375 7.903 -25.597 1.00 80.25 196 ILE A CA 1
ATOM 1588 C C . ILE A 1 196 ? 17.019 9.279 -25.015 1.00 80.25 196 ILE A C 1
ATOM 1590 O O . ILE A 1 196 ? 17.308 9.539 -23.848 1.00 80.25 196 ILE A O 1
ATOM 1594 N N . LEU A 1 197 ? 16.326 10.133 -25.780 1.00 82.69 197 LEU A N 1
ATOM 1595 C CA . LEU A 1 197 ? 15.916 11.466 -25.330 1.00 82.69 197 LEU A CA 1
ATOM 1596 C C . LEU A 1 197 ? 14.933 11.400 -24.154 1.00 82.69 197 LEU A C 1
ATOM 1598 O O . LEU A 1 197 ? 15.157 12.017 -23.114 1.00 82.69 197 LEU A O 1
ATOM 1602 N N . ILE A 1 198 ? 13.851 10.635 -24.305 1.00 83.44 198 ILE A N 1
ATOM 1603 C CA . ILE A 1 198 ? 12.822 10.468 -23.274 1.00 83.44 198 ILE A CA 1
ATOM 1604 C C . ILE A 1 198 ? 13.434 9.843 -22.014 1.00 83.44 198 ILE A C 1
ATOM 1606 O O . ILE A 1 198 ? 13.207 10.342 -20.913 1.00 83.44 198 ILE A O 1
ATOM 1610 N N . GLY A 1 199 ? 14.264 8.807 -22.163 1.00 80.69 199 GLY A N 1
ATOM 1611 C CA . GLY A 1 199 ? 14.986 8.185 -21.054 1.00 80.69 199 GLY A CA 1
ATOM 1612 C C . GLY A 1 199 ? 15.895 9.170 -20.318 1.00 80.69 199 GLY A C 1
ATOM 1613 O O . GLY A 1 199 ? 15.898 9.197 -19.087 1.00 80.69 199 GLY A O 1
ATOM 1614 N N . ALA A 1 200 ? 16.603 10.038 -21.046 1.00 78.62 200 ALA A N 1
ATOM 1615 C CA . ALA A 1 200 ? 17.442 11.076 -20.453 1.00 78.62 200 ALA A CA 1
ATOM 1616 C C . ALA A 1 200 ? 16.622 12.101 -19.652 1.00 78.62 200 ALA A C 1
ATOM 1618 O O . ALA A 1 200 ? 17.033 12.484 -18.552 1.00 78.62 200 ALA A O 1
ATOM 1619 N N . ILE A 1 201 ? 15.458 12.514 -20.169 1.00 84.69 201 ILE A N 1
ATOM 1620 C CA . ILE A 1 201 ? 14.536 13.434 -19.483 1.00 84.69 201 ILE A CA 1
ATOM 1621 C C . ILE A 1 201 ? 13.986 12.789 -18.207 1.00 84.69 201 ILE A C 1
ATOM 1623 O O . ILE A 1 201 ? 14.045 13.401 -17.141 1.00 84.69 201 ILE A O 1
ATOM 1627 N N . PHE A 1 202 ? 13.503 11.546 -18.284 1.00 81.94 202 PHE A N 1
ATOM 1628 C CA . PHE A 1 202 ? 12.989 10.828 -17.115 1.00 81.94 202 PHE A CA 1
ATOM 1629 C C . PHE A 1 202 ? 14.070 10.587 -16.064 1.00 81.94 202 PHE A C 1
ATOM 1631 O O . PHE A 1 202 ? 13.809 10.795 -14.883 1.00 81.94 202 PHE A O 1
ATOM 1638 N N . SER A 1 203 ? 15.286 10.214 -16.472 1.00 77.31 203 SER A N 1
ATOM 1639 C CA . SER A 1 203 ? 16.427 10.059 -15.562 1.00 77.31 203 SER A CA 1
ATOM 1640 C C . SER A 1 203 ? 16.715 11.360 -14.810 1.00 77.31 203 SER A C 1
ATOM 1642 O O . SER A 1 203 ? 16.829 11.355 -13.586 1.00 77.31 203 SER A O 1
ATOM 1644 N N . ALA A 1 204 ? 16.757 12.496 -15.514 1.00 80.25 204 ALA A N 1
ATOM 1645 C CA . ALA A 1 204 ? 16.960 13.800 -14.884 1.00 80.25 204 ALA A CA 1
ATOM 1646 C C . ALA A 1 204 ? 15.819 14.156 -13.916 1.00 80.25 204 ALA A C 1
ATOM 1648 O O . ALA A 1 204 ? 16.080 14.522 -12.770 1.00 80.25 204 ALA A O 1
ATOM 1649 N N . ALA A 1 205 ? 14.562 13.994 -14.340 1.00 83.56 205 ALA A N 1
ATOM 1650 C CA . ALA A 1 205 ? 13.397 14.250 -13.496 1.00 83.56 205 ALA A CA 1
ATOM 1651 C C . ALA A 1 205 ? 13.403 13.370 -12.236 1.00 83.56 205 ALA A C 1
ATOM 1653 O O . ALA A 1 205 ? 13.165 13.862 -11.136 1.00 83.56 205 ALA A O 1
ATOM 1654 N N . PHE A 1 206 ? 13.741 12.087 -12.372 1.00 77.75 206 PHE A N 1
ATOM 1655 C CA . PHE A 1 206 ? 13.825 11.154 -11.252 1.00 77.75 206 PHE A CA 1
ATOM 1656 C C . PHE A 1 206 ? 14.969 11.502 -10.293 1.00 77.75 206 PHE A C 1
ATOM 1658 O O . PHE A 1 206 ? 14.778 11.479 -9.078 1.00 77.75 206 PHE A O 1
ATOM 1665 N N . GLY A 1 207 ? 16.128 11.914 -10.816 1.00 74.12 207 GLY A N 1
ATOM 1666 C CA . GLY A 1 207 ? 17.242 12.417 -10.009 1.00 74.12 207 GLY A CA 1
ATOM 1667 C C . GLY A 1 207 ? 16.877 13.666 -9.199 1.00 74.12 207 GLY A C 1
ATOM 1668 O O . GLY A 1 207 ? 17.300 13.792 -8.048 1.00 74.12 207 GLY A O 1
ATOM 1669 N N . VAL A 1 208 ? 16.057 14.559 -9.764 1.00 81.75 208 VAL A N 1
ATOM 1670 C CA . VAL A 1 208 ? 15.506 15.727 -9.056 1.00 81.75 208 VAL A CA 1
ATOM 1671 C C . VAL A 1 208 ? 14.500 15.289 -7.988 1.00 81.75 208 VAL A C 1
ATOM 1673 O O . VAL A 1 208 ? 14.603 15.718 -6.842 1.00 81.75 208 VAL A O 1
ATOM 1676 N N . LEU A 1 209 ? 13.565 14.395 -8.320 1.00 76.19 209 LEU A N 1
ATOM 1677 C CA . LEU A 1 209 ? 12.563 13.902 -7.370 1.00 76.19 209 LEU A CA 1
ATOM 1678 C C . LEU A 1 209 ? 13.198 13.186 -6.171 1.00 76.19 209 LEU A C 1
ATOM 1680 O O . LEU A 1 209 ? 12.828 13.478 -5.037 1.00 76.19 209 LEU A O 1
ATOM 1684 N N . ILE A 1 210 ? 14.186 12.311 -6.387 1.00 73.62 210 ILE A N 1
ATOM 1685 C CA . ILE A 1 210 ? 14.924 11.649 -5.296 1.00 73.62 210 ILE A CA 1
ATOM 1686 C C . ILE A 1 210 ? 15.570 12.682 -4.372 1.00 73.62 210 ILE A C 1
ATOM 1688 O O . ILE A 1 210 ? 15.529 12.523 -3.153 1.00 73.62 210 ILE A O 1
ATOM 1692 N N . PHE A 1 211 ? 16.160 13.739 -4.934 1.00 77.88 211 PHE A N 1
ATOM 1693 C CA . PHE A 1 211 ? 16.824 14.768 -4.142 1.00 77.88 211 PHE A CA 1
ATOM 1694 C C . PHE A 1 211 ? 15.851 15.487 -3.195 1.00 77.88 211 PHE A C 1
ATOM 1696 O O . PHE A 1 211 ? 16.191 15.712 -2.033 1.00 77.88 211 PHE A O 1
ATOM 1703 N N . PHE A 1 212 ? 14.639 15.794 -3.669 1.00 81.25 212 PHE A N 1
ATOM 1704 C CA . PHE A 1 212 ? 13.620 16.485 -2.874 1.00 81.25 212 PHE A CA 1
ATOM 1705 C C . PHE A 1 212 ? 12.850 15.571 -1.912 1.00 81.25 212 PHE A C 1
ATOM 1707 O O . PHE A 1 212 ? 12.551 16.004 -0.802 1.00 81.25 212 PHE A O 1
ATOM 1714 N N . PHE A 1 213 ? 12.529 14.336 -2.312 1.00 72.81 213 PHE A N 1
ATOM 1715 C CA . PHE A 1 213 ? 11.524 13.512 -1.624 1.00 72.81 213 PHE A CA 1
ATOM 1716 C C . PHE A 1 213 ? 12.050 12.263 -0.922 1.00 72.81 213 PHE A C 1
ATOM 1718 O O . PHE A 1 213 ? 11.336 11.712 -0.092 1.00 72.81 213 PHE A O 1
ATOM 1725 N N . ALA A 1 214 ? 13.249 11.766 -1.238 1.00 77.56 214 ALA A N 1
ATOM 1726 C CA . ALA A 1 214 ? 13.759 10.607 -0.509 1.00 77.56 214 ALA A CA 1
ATOM 1727 C C . ALA A 1 214 ? 14.021 11.017 0.941 1.00 77.56 214 ALA A C 1
ATOM 1729 O O . ALA A 1 214 ? 14.690 12.017 1.152 1.00 77.56 214 ALA A O 1
ATOM 1730 N N . ASP A 1 215 ? 13.568 10.264 1.936 1.00 70.56 215 ASP A N 1
ATOM 1731 C CA . ASP A 1 215 ? 13.986 10.451 3.327 1.00 70.56 215 ASP A CA 1
ATOM 1732 C C . ASP A 1 215 ? 15.265 9.641 3.587 1.00 70.56 215 ASP A C 1
ATOM 1734 O O . ASP A 1 215 ? 15.384 8.493 3.163 1.00 70.56 215 ASP A O 1
ATOM 1738 N N . GLY A 1 216 ? 16.278 10.242 4.223 1.00 73.75 216 GLY A N 1
ATOM 1739 C CA . GLY A 1 216 ? 17.560 9.572 4.483 1.00 73.75 216 GLY A CA 1
ATOM 1740 C C . GLY A 1 216 ? 18.785 10.487 4.461 1.00 73.75 216 GLY A C 1
ATOM 1741 O O . GLY A 1 216 ? 18.678 11.711 4.357 1.00 73.75 216 GLY A O 1
ATOM 1742 N N . TYR A 1 217 ? 19.973 9.882 4.559 1.00 78.75 217 TYR A N 1
ATOM 1743 C CA . TYR A 1 217 ? 21.252 10.594 4.589 1.00 78.75 217 TYR A CA 1
ATOM 1744 C C . TYR A 1 217 ? 21.469 11.411 3.310 1.00 78.75 217 TYR A C 1
ATOM 1746 O O . TYR A 1 217 ? 21.486 10.866 2.206 1.00 78.75 217 TYR A O 1
ATOM 1754 N N . PHE A 1 218 ? 21.699 12.718 3.472 1.00 83.88 218 PHE A N 1
ATOM 1755 C CA . PHE A 1 218 ? 21.910 13.677 2.380 1.00 83.88 218 PHE A CA 1
ATOM 1756 C C . PHE A 1 218 ? 22.928 13.194 1.333 1.00 83.88 218 PHE A C 1
ATOM 1758 O O . PHE A 1 218 ? 22.706 13.338 0.134 1.00 83.88 218 PHE A O 1
ATOM 1765 N N . VAL A 1 219 ? 24.009 12.548 1.784 1.00 80.19 219 VAL A N 1
ATOM 1766 C CA . VAL A 1 219 ? 25.075 12.025 0.917 1.00 80.19 219 VAL A CA 1
ATOM 1767 C C . VAL A 1 219 ? 24.553 10.970 -0.064 1.00 80.19 219 VAL A C 1
ATOM 1769 O O . VAL A 1 219 ? 24.898 11.014 -1.241 1.00 80.19 219 VAL A O 1
ATOM 1772 N N . VAL A 1 220 ? 23.683 10.057 0.380 1.00 75.62 220 VAL A N 1
ATOM 1773 C CA . VAL A 1 220 ? 23.115 9.010 -0.488 1.00 75.62 220 VAL A CA 1
ATOM 1774 C C . VAL A 1 220 ? 22.198 9.630 -1.543 1.00 75.62 220 VAL A C 1
ATOM 1776 O O . VAL A 1 220 ? 22.292 9.272 -2.717 1.00 75.62 220 VAL A O 1
ATOM 1779 N N . LYS A 1 221 ? 21.372 10.617 -1.158 1.00 78.56 221 LYS A N 1
ATOM 1780 C CA . LYS A 1 221 ? 20.504 11.349 -2.099 1.00 78.56 221 LYS A CA 1
ATOM 1781 C C . LYS A 1 221 ? 21.320 12.073 -3.167 1.00 78.56 221 LYS A C 1
ATOM 1783 O O . LYS A 1 221 ? 20.999 11.982 -4.349 1.00 78.56 221 LYS A O 1
ATOM 1788 N N . LEU A 1 222 ? 22.383 12.767 -2.753 1.00 82.69 222 LEU A N 1
ATOM 1789 C CA . LEU A 1 222 ? 23.256 13.513 -3.655 1.00 82.69 222 LEU A CA 1
ATOM 1790 C C . LEU A 1 222 ? 23.959 12.581 -4.649 1.00 82.69 222 LEU A C 1
ATOM 1792 O O . LEU A 1 222 ? 23.956 12.862 -5.844 1.00 82.69 222 LEU A O 1
ATOM 1796 N N . LEU A 1 223 ? 24.514 11.459 -4.179 1.00 81.19 223 LEU A N 1
ATOM 1797 C CA . LEU A 1 223 ? 25.188 10.487 -5.046 1.00 81.19 223 LEU A CA 1
ATOM 1798 C C . LEU A 1 223 ? 24.231 9.864 -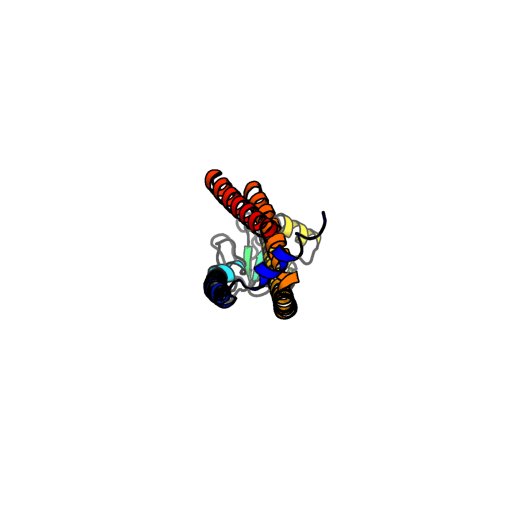6.068 1.00 81.19 223 LEU A C 1
ATOM 1800 O O . LEU A 1 223 ? 24.573 9.784 -7.246 1.00 81.19 223 LEU A O 1
ATOM 1804 N N . LEU A 1 224 ? 23.023 9.475 -5.646 1.00 75.50 224 LEU A N 1
ATOM 1805 C CA . LEU A 1 224 ? 22.002 8.953 -6.559 1.00 75.50 224 LEU A CA 1
ATOM 1806 C C . LEU A 1 224 ? 21.570 10.010 -7.582 1.00 75.50 224 LEU A C 1
ATOM 1808 O O . LEU A 1 224 ? 21.509 9.717 -8.774 1.00 75.50 224 LEU A O 1
ATOM 1812 N N . SER A 1 225 ? 21.327 11.247 -7.147 1.00 78.69 225 SER A N 1
ATOM 1813 C CA . SER A 1 225 ? 20.936 12.345 -8.039 1.00 78.69 225 SER A CA 1
ATOM 1814 C C . SER A 1 225 ? 22.015 12.643 -9.089 1.00 78.69 225 SER A C 1
ATOM 1816 O O . SER A 1 225 ? 21.719 12.703 -10.284 1.00 78.69 225 SER A O 1
ATOM 1818 N N . LEU A 1 226 ? 23.285 12.731 -8.673 1.00 79.88 226 LEU A N 1
ATOM 1819 C CA . LEU A 1 226 ? 24.419 12.930 -9.582 1.00 79.88 226 LEU A CA 1
ATOM 1820 C C . LEU A 1 226 ? 24.582 11.770 -10.568 1.00 79.88 226 LEU A C 1
ATOM 1822 O O . LEU A 1 226 ? 24.871 12.008 -11.739 1.00 79.88 226 LEU A O 1
ATOM 1826 N N . PHE A 1 227 ? 24.359 10.530 -10.127 1.00 82.75 227 PHE A N 1
ATOM 1827 C CA . PHE A 1 227 ? 24.388 9.360 -11.002 1.00 82.75 227 PHE A CA 1
ATOM 1828 C C . PHE A 1 227 ? 23.323 9.449 -12.109 1.00 82.75 227 PHE A C 1
ATOM 1830 O O . PHE A 1 227 ? 23.645 9.296 -13.288 1.00 82.75 227 PHE A O 1
ATOM 1837 N N . PHE A 1 228 ? 22.075 9.778 -11.763 1.00 76.12 228 PHE A N 1
ATOM 1838 C CA . PHE A 1 228 ? 20.994 9.924 -12.746 1.00 76.12 228 PHE A CA 1
ATOM 1839 C C . PHE A 1 228 ? 21.196 11.113 -13.699 1.00 76.12 228 PHE A C 1
ATOM 1841 O O . PHE A 1 228 ? 20.863 11.016 -14.886 1.00 76.12 228 PHE A O 1
ATOM 1848 N N . LEU A 1 229 ? 21.779 12.217 -13.222 1.00 76.56 229 LEU A N 1
ATOM 1849 C CA . LEU A 1 229 ? 22.160 13.349 -14.072 1.00 76.56 229 LEU A CA 1
ATOM 1850 C C . LEU A 1 229 ? 23.291 12.978 -15.037 1.00 76.56 229 LEU A C 1
ATOM 1852 O O . LEU A 1 229 ? 23.216 13.308 -16.219 1.00 76.56 229 LEU A O 1
ATOM 1856 N N . ALA A 1 230 ? 24.302 12.243 -14.572 1.00 76.62 230 ALA A N 1
ATOM 1857 C CA . ALA A 1 230 ? 25.391 11.770 -15.422 1.00 76.62 230 ALA A CA 1
ATOM 1858 C C . ALA A 1 230 ? 24.885 10.834 -16.533 1.00 76.62 230 ALA A C 1
ATOM 1860 O O . ALA A 1 230 ? 25.286 10.987 -17.687 1.00 76.62 230 ALA A O 1
ATOM 1861 N N . LEU A 1 231 ? 23.953 9.923 -16.220 1.00 75.50 231 LEU A N 1
ATOM 1862 C CA . LEU A 1 231 ? 23.295 9.074 -17.223 1.00 75.50 231 LEU A CA 1
ATOM 1863 C C . LEU A 1 231 ? 22.524 9.895 -18.264 1.00 75.50 231 LEU A C 1
ATOM 1865 O O . LEU A 1 231 ? 22.589 9.595 -19.459 1.00 75.50 231 LEU A O 1
ATOM 1869 N N . SER A 1 232 ? 21.834 10.952 -17.828 1.00 77.62 232 SER A N 1
ATOM 1870 C CA . SER A 1 232 ? 21.116 11.863 -18.721 1.00 77.62 232 SER A CA 1
ATOM 1871 C C . SER A 1 232 ? 22.078 12.572 -19.683 1.00 77.62 232 SER A C 1
ATOM 1873 O O . SER A 1 232 ? 21.926 12.464 -20.900 1.00 77.62 232 SER A O 1
ATOM 1875 N N . VAL A 1 233 ? 23.138 13.204 -19.165 1.00 77.75 233 VAL A N 1
ATOM 1876 C CA . VAL A 1 233 ? 24.152 13.905 -19.979 1.00 77.75 233 VAL A CA 1
ATOM 1877 C C . VAL A 1 233 ? 24.863 12.956 -20.947 1.00 77.75 233 VAL A C 1
ATOM 1879 O O . VAL A 1 233 ? 25.084 13.306 -22.111 1.00 77.75 233 VAL A O 1
ATOM 1882 N N . GLY A 1 234 ? 25.189 11.740 -20.499 1.00 72.31 234 GLY A N 1
ATOM 1883 C CA . GLY A 1 234 ? 25.769 10.702 -21.352 1.00 72.31 234 GLY A CA 1
ATOM 1884 C C . GLY A 1 234 ? 24.846 10.330 -22.514 1.00 72.31 234 GLY A C 1
ATOM 1885 O O . GLY A 1 234 ? 25.293 10.266 -23.657 1.00 72.31 234 GLY A O 1
ATOM 1886 N N . SER A 1 235 ? 23.550 10.183 -22.240 1.00 73.44 235 SER A N 1
ATOM 1887 C CA . SER A 1 235 ? 22.527 9.869 -23.243 1.00 73.44 235 SER A CA 1
ATOM 1888 C C . SER A 1 235 ? 22.367 10.993 -24.275 1.00 73.44 235 SER A C 1
ATOM 1890 O O . SER A 1 235 ? 22.396 10.731 -25.477 1.00 73.44 235 SER A O 1
ATOM 1892 N N . PHE A 1 236 ? 22.304 12.256 -23.837 1.00 71.62 236 PHE A N 1
ATOM 1893 C CA . PHE A 1 236 ? 22.274 13.412 -24.744 1.00 71.62 236 PHE A CA 1
ATOM 1894 C C . PHE A 1 236 ? 23.520 13.485 -25.631 1.00 71.62 236 PHE A C 1
ATOM 1896 O O . PHE A 1 236 ? 23.419 13.729 -26.832 1.00 71.62 236 PHE A O 1
ATOM 1903 N N . SER A 1 237 ? 24.696 13.221 -25.061 1.00 72.50 237 SER A N 1
ATOM 1904 C CA . SER A 1 237 ? 25.964 13.255 -25.797 1.00 72.50 237 SER A CA 1
ATOM 1905 C C . SER A 1 237 ? 26.039 12.205 -26.911 1.00 72.50 237 SER A C 1
ATOM 1907 O O . SER A 1 237 ? 26.745 12.419 -27.895 1.00 72.50 237 SER A O 1
ATOM 1909 N N . ILE A 1 238 ? 25.330 11.079 -26.770 1.00 70.38 238 ILE A N 1
ATOM 1910 C CA . ILE A 1 238 ? 25.222 10.052 -27.814 1.00 70.38 238 ILE A CA 1
ATOM 1911 C C . ILE A 1 238 ? 24.336 10.556 -28.957 1.00 70.38 238 ILE A C 1
ATOM 1913 O O . ILE A 1 238 ? 24.741 10.456 -30.112 1.00 70.38 238 ILE A O 1
ATOM 1917 N N . ILE A 1 239 ? 23.182 11.161 -28.650 1.00 70.88 239 ILE A N 1
ATOM 1918 C CA . ILE A 1 239 ? 22.259 11.693 -29.669 1.00 70.88 239 ILE A CA 1
ATOM 1919 C C . ILE A 1 239 ? 22.956 12.734 -30.548 1.00 70.88 239 ILE A C 1
ATOM 1921 O O . ILE A 1 239 ? 22.898 12.628 -31.762 1.00 70.88 239 ILE A O 1
ATOM 1925 N N . PHE A 1 240 ? 23.659 13.704 -29.957 1.00 70.81 240 PHE A N 1
ATOM 1926 C CA . PHE A 1 240 ? 24.300 14.783 -30.724 1.00 70.81 240 PHE A CA 1
ATOM 1927 C C . PHE A 1 240 ? 25.560 14.361 -31.495 1.00 70.81 240 PHE A C 1
ATOM 1929 O O . PHE A 1 240 ? 26.072 15.141 -32.295 1.00 70.81 240 PHE A O 1
ATOM 1936 N N . LYS A 1 241 ? 26.091 13.159 -31.242 1.00 66.06 241 LYS A N 1
ATOM 1937 C CA . LYS A 1 241 ? 27.230 12.600 -31.987 1.00 66.06 241 LYS A CA 1
ATOM 1938 C C . LYS A 1 241 ? 26.818 11.722 -33.169 1.00 66.06 241 LYS A C 1
ATOM 1940 O O . LYS A 1 241 ? 27.701 11.359 -33.946 1.00 66.06 241 LYS A O 1
ATOM 1945 N N . THR A 1 242 ? 25.546 11.339 -33.252 1.00 55.34 242 THR A N 1
ATOM 1946 C CA . THR A 1 242 ? 25.010 10.449 -34.292 1.00 55.34 242 THR A CA 1
ATOM 1947 C C . THR A 1 242 ? 24.324 11.273 -35.367 1.00 55.34 242 THR A C 1
ATOM 1949 O O . THR A 1 242 ? 24.499 10.919 -36.552 1.00 55.34 242 THR A O 1
#

Foldseek 3Di:
DPPPPVVVVVVVVPPPPVVVVVVVVVVVVVVVVVVVVVVVVVCVVCPPVVVVQLLFDAALQRHGACPRPVQQRAKEAQDLVDNSRIWRANAQAAPPDQFTRTDADPQEDRGADPPPSHHGHRYGWDQDPPFSGRYTAHPDPVSRVSSCVPHCVVVVVVVVVVVVVVVVVVVVVVVVVVVLVVCCVVPVPVSPLVVLQVQLVVLQVVLVCLQPPPDDDNVVSPVSSVVSNVSSVVSVVVSVVD

Radius of gyration: 29.27 Å; chains: 1; bounding box: 62×43×88 Å

Sequence (242 aa):
MAENEDGMIRNLNTLPEDKRRRTDCCCTIFNTAFVVLLFVILLFTLNTDTLSKITYPNDGDGRLCGYEVEKYPYLYFTSLTDTSKRLCVSKCPSASDTFLLCSPTKSLSCKKNDNPAHEVIIYDSYLDQSRIGLICMPKDDAQREALLEKSETKSKYEFLGFYDAIWRSVWISIIFAIFYYLLVYFQPYIAVPWTILIGAIFSAAFGVLIFFFADGYFVVKLLLSLFFLALSVGSFSIIFKT

InterPro domains:
  IPR036259 MFS transporter superfamily [SSF103473] (49-234)

Organism: Noccaea caerulescens (NCBI:txid107243)

pLDDT: mean 82.14, std 11.78, range [50.56, 98.06]

Secondary structure (DSSP, 8-state):
---SSHHHHHHHTTS-HHHHHHHHHHHHHHHHHHHHHHHHHHHHHHTSHHHHHHTS-B-TTS-BBTTTBTT--EEEES-SS-TT-EEEESSPPPTT-SB--EE--SS--SB----GGG------EEE--SSSTTBEEESSHHHHHHHHHHSTHHHHHHHHHHHHHHHHHHHHHHHHHHHHHHHHHH-HHHHHHHHHHHHHHHHHHHHHHHHHH--S-HHHHHHHHHHHHHHHHHHHHHHTT-